Protein AF-A0A7S2GXT0-F1 (afdb_monomer)

Organism: NCBI:txid156173

Structure (mmCIF, N/CA/C/O backbone):
data_AF-A0A7S2GXT0-F1
#
_entry.id   AF-A0A7S2GXT0-F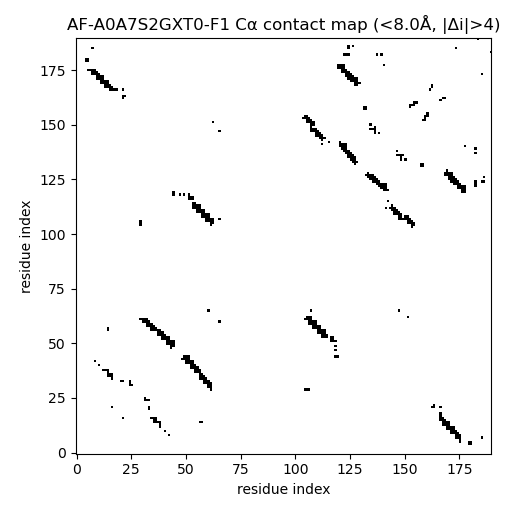1
#
loop_
_atom_site.group_PDB
_atom_site.id
_atom_site.type_symbol
_atom_site.label_atom_id
_atom_site.label_alt_id
_atom_site.label_comp_id
_atom_site.label_asym_id
_atom_site.label_entity_id
_atom_site.label_seq_id
_atom_site.pdbx_PDB_ins_code
_atom_site.Cartn_x
_atom_site.Cartn_y
_atom_site.Cartn_z
_atom_site.occupancy
_atom_site.B_iso_or_equiv
_atom_site.auth_seq_id
_atom_site.auth_comp_id
_atom_site.auth_asym_id
_atom_site.auth_atom_id
_atom_site.pdbx_PDB_model_num
ATOM 1 N N . ALA A 1 1 ? -4.634 -12.883 34.721 1.00 37.66 1 ALA A N 1
ATOM 2 C CA . ALA A 1 1 ? -5.383 -13.345 33.543 1.00 37.66 1 ALA A CA 1
ATOM 3 C C . ALA A 1 1 ? -4.694 -12.741 32.333 1.00 37.66 1 ALA A C 1
ATOM 5 O O . ALA A 1 1 ? -4.737 -11.527 32.186 1.00 37.66 1 ALA A O 1
ATOM 6 N N . GLU A 1 2 ? -3.953 -13.544 31.570 1.00 37.78 2 GLU A N 1
ATOM 7 C CA . GLU A 1 2 ? -3.472 -13.139 30.245 1.00 37.78 2 GLU A CA 1
ATOM 8 C C . GLU A 1 2 ? -4.703 -12.841 29.390 1.00 37.78 2 GLU A C 1
ATOM 10 O O . GLU A 1 2 ? -5.502 -13.737 29.117 1.00 37.78 2 GLU A O 1
ATOM 15 N N . GLY A 1 3 ? -4.913 -11.567 29.063 1.00 47.94 3 GLY A N 1
ATOM 16 C CA . GLY A 1 3 ? -5.963 -11.165 28.139 1.00 47.94 3 GLY A CA 1
ATOM 17 C C . GLY A 1 3 ? -5.638 -11.748 26.772 1.00 47.94 3 GLY A C 1
ATOM 18 O O . GLY A 1 3 ? -4.574 -11.466 26.224 1.00 47.94 3 GLY A O 1
ATOM 19 N N . ALA A 1 4 ? -6.519 -12.595 26.244 1.00 52.50 4 ALA A N 1
ATOM 20 C CA . ALA A 1 4 ? -6.383 -13.108 24.890 1.00 52.50 4 ALA A CA 1
ATOM 21 C C . ALA A 1 4 ? -6.264 -11.921 23.920 1.00 52.50 4 ALA A C 1
ATOM 23 O O . ALA A 1 4 ? -7.114 -11.032 23.922 1.00 52.50 4 ALA A O 1
ATOM 24 N N . ALA A 1 5 ? -5.190 -11.890 23.129 1.00 61.34 5 ALA A N 1
ATOM 25 C CA . ALA A 1 5 ? -4.960 -10.843 22.142 1.00 61.34 5 ALA A CA 1
ATOM 26 C C . ALA A 1 5 ? -6.161 -10.745 21.189 1.00 61.34 5 ALA A C 1
ATOM 28 O O . ALA A 1 5 ? -6.607 -11.763 20.652 1.00 61.34 5 ALA A O 1
ATOM 29 N N . ALA A 1 6 ? -6.668 -9.532 20.957 1.00 67.06 6 ALA A N 1
ATOM 30 C CA . ALA A 1 6 ? -7.778 -9.333 20.034 1.00 67.06 6 ALA A CA 1
ATOM 31 C C . ALA A 1 6 ? -7.396 -9.843 18.623 1.00 67.06 6 ALA A C 1
ATOM 33 O O . ALA A 1 6 ? -6.260 -9.622 18.161 1.00 67.06 6 ALA A O 1
ATOM 34 N N . PRO A 1 7 ? -8.300 -10.566 17.931 1.00 76.44 7 PRO A N 1
ATOM 35 C CA . PRO A 1 7 ? -8.036 -11.059 16.586 1.00 76.44 7 PRO A CA 1
ATOM 36 C C . PRO A 1 7 ? -7.882 -9.889 15.606 1.00 76.44 7 PRO A C 1
ATOM 38 O O . PRO A 1 7 ? -8.495 -8.839 15.762 1.00 76.44 7 PRO A O 1
ATOM 41 N N . ALA A 1 8 ? -7.046 -10.064 14.580 1.00 84.81 8 ALA A N 1
ATOM 42 C CA . ALA A 1 8 ? -6.878 -9.040 13.552 1.00 84.81 8 ALA A CA 1
ATOM 43 C C . ALA A 1 8 ? -8.068 -9.019 12.587 1.00 84.81 8 ALA A C 1
ATOM 45 O O . ALA A 1 8 ? -8.437 -10.056 12.029 1.00 84.81 8 ALA A O 1
ATOM 46 N N . THR A 1 9 ? -8.576 -7.828 12.286 1.00 90.19 9 THR A N 1
ATOM 47 C CA . THR A 1 9 ? -9.524 -7.627 11.187 1.00 90.19 9 THR A CA 1
ATOM 48 C C . THR A 1 9 ? -8.771 -7.711 9.862 1.00 90.19 9 THR A C 1
ATOM 50 O O . THR A 1 9 ? -7.749 -7.048 9.676 1.00 90.19 9 THR A O 1
ATOM 53 N N . CYS A 1 10 ? -9.244 -8.554 8.944 1.00 92.06 10 CYS A N 1
ATOM 54 C CA . CYS A 1 10 ? -8.555 -8.871 7.693 1.00 92.06 10 CYS A CA 1
ATOM 55 C C . CYS A 1 10 ? -9.337 -8.359 6.476 1.00 92.06 10 CYS A C 1
ATOM 57 O O . CYS A 1 10 ? -10.519 -8.658 6.328 1.00 92.06 10 CYS A O 1
ATOM 59 N N . PHE A 1 11 ? -8.655 -7.675 5.560 1.00 94.88 11 PHE A N 1
ATOM 60 C CA . PHE A 1 11 ? -9.212 -7.161 4.310 1.00 94.88 11 PHE A CA 1
ATOM 61 C C . PHE A 1 11 ? -8.358 -7.610 3.129 1.00 94.88 11 PHE A C 1
ATOM 63 O O . PHE A 1 11 ? -7.135 -7.527 3.180 1.00 94.88 11 PHE A O 1
ATOM 70 N N . VAL A 1 12 ? -8.984 -8.032 2.033 1.00 95.69 12 VAL A N 1
ATOM 71 C CA . VAL A 1 12 ? -8.285 -8.224 0.756 1.00 95.69 12 VAL A CA 1
ATOM 72 C C . VAL A 1 12 ? -8.582 -7.018 -0.117 1.00 95.69 12 VAL A C 1
ATOM 74 O O . VAL A 1 12 ? -9.738 -6.764 -0.447 1.00 95.69 12 VAL A O 1
ATOM 77 N N . VAL A 1 13 ? -7.542 -6.272 -0.478 1.00 96.69 13 VAL A N 1
ATOM 78 C CA . VAL A 1 13 ? -7.668 -5.031 -1.244 1.00 96.69 13 VAL A CA 1
ATOM 79 C C . VAL A 1 13 ? -6.860 -5.088 -2.531 1.00 96.69 13 VAL A C 1
ATOM 81 O O . VAL A 1 13 ? -5.768 -5.655 -2.574 1.00 96.69 13 VAL A O 1
ATOM 84 N N . ASP A 1 14 ? -7.394 -4.458 -3.573 1.00 97.12 14 ASP A N 1
ATOM 85 C CA . ASP A 1 14 ? -6.743 -4.324 -4.871 1.00 97.12 14 ASP A CA 1
ATOM 86 C C . ASP A 1 14 ? -6.312 -2.866 -5.078 1.00 97.12 14 ASP A C 1
ATOM 88 O O . ASP A 1 14 ? -7.136 -1.975 -5.285 1.00 97.12 14 ASP A O 1
ATOM 92 N N . PHE A 1 15 ? -5.005 -2.620 -5.055 1.00 97.56 15 PHE A N 1
ATOM 93 C CA . PHE A 1 15 ? -4.423 -1.353 -5.485 1.00 97.56 15 PHE A CA 1
ATOM 94 C C . PHE A 1 15 ? -4.288 -1.371 -7.000 1.00 97.56 15 PHE A C 1
ATOM 96 O O . PHE A 1 15 ? -3.607 -2.234 -7.546 1.00 97.56 15 PHE A O 1
ATOM 103 N N . SER A 1 16 ? -4.938 -0.439 -7.688 1.00 97.38 16 SER A N 1
ATOM 104 C CA . SER A 1 16 ? -4.903 -0.359 -9.149 1.00 97.38 16 SER A CA 1
ATOM 105 C C . SER A 1 16 ? -4.210 0.909 -9.619 1.00 97.38 16 SER A C 1
ATOM 107 O O . SER A 1 16 ? -4.238 1.935 -8.942 1.00 97.38 16 SER A O 1
ATOM 109 N N . TRP A 1 17 ? -3.603 0.844 -10.793 1.00 97.56 17 TRP A N 1
ATOM 110 C CA . TRP A 1 17 ? -3.087 1.993 -11.516 1.00 97.56 17 TRP A CA 1
ATOM 111 C C . TRP A 1 17 ? -3.809 2.092 -12.846 1.00 97.56 17 TRP A C 1
ATOM 113 O O . TRP A 1 17 ? -4.281 1.092 -13.392 1.00 97.56 17 TRP A O 1
ATOM 123 N N . ARG A 1 18 ? -3.859 3.303 -13.398 1.00 95.75 18 ARG A N 1
ATOM 124 C CA . ARG A 1 18 ? -4.239 3.439 -14.797 1.00 95.75 18 ARG A CA 1
ATOM 125 C C . ARG A 1 18 ? -3.128 2.865 -15.671 1.00 95.75 18 ARG A C 1
ATOM 127 O O . ARG A 1 18 ? -1.944 2.971 -15.334 1.00 95.75 18 ARG A O 1
ATOM 134 N N . GLU A 1 19 ? -3.507 2.241 -16.775 1.00 94.50 19 GLU A N 1
ATOM 135 C CA . GLU A 1 19 ? -2.566 1.536 -17.644 1.00 94.50 19 GLU A CA 1
ATOM 136 C C . GLU A 1 19 ? -1.509 2.493 -18.215 1.00 94.50 19 GLU A C 1
ATOM 138 O O . GLU A 1 19 ? -0.317 2.180 -18.225 1.00 94.50 19 GLU A O 1
ATOM 143 N N . GLU A 1 20 ? -1.920 3.699 -18.608 1.00 94.56 20 GLU A N 1
ATOM 144 C CA . GLU A 1 20 ? -1.030 4.752 -19.086 1.00 94.56 20 GLU A CA 1
ATOM 145 C C . GLU A 1 20 ? -0.026 5.197 -18.018 1.00 94.56 20 GLU A C 1
ATOM 147 O O . GLU A 1 20 ? 1.136 5.438 -18.339 1.00 94.56 20 GLU A O 1
ATOM 152 N N . THR A 1 21 ? -0.431 5.229 -16.743 1.00 94.81 21 THR A N 1
ATOM 153 C CA . THR A 1 21 ? 0.452 5.603 -15.633 1.00 94.81 21 THR A CA 1
ATOM 154 C C . THR A 1 21 ? 1.572 4.583 -15.458 1.00 94.81 21 THR A C 1
ATOM 156 O O . THR A 1 21 ? 2.722 4.971 -15.274 1.00 94.81 21 THR A O 1
ATOM 159 N N . ILE A 1 22 ? 1.271 3.282 -15.552 1.00 94.56 22 ILE A N 1
ATOM 160 C CA . ILE A 1 22 ? 2.305 2.241 -15.463 1.00 94.56 22 ILE A CA 1
ATOM 161 C C . ILE A 1 22 ? 3.202 2.242 -16.699 1.00 94.56 22 ILE A C 1
ATOM 163 O O . ILE A 1 22 ? 4.421 2.163 -16.557 1.00 94.56 22 ILE A O 1
ATOM 167 N N . LYS A 1 23 ? 2.637 2.385 -17.904 1.00 92.38 23 LYS A N 1
ATOM 168 C CA . LYS A 1 23 ? 3.435 2.496 -19.136 1.00 92.38 23 LYS A CA 1
ATOM 169 C C . LYS A 1 23 ? 4.414 3.664 -19.056 1.00 92.38 23 LYS A C 1
ATOM 171 O O . LYS A 1 23 ? 5.596 3.484 -19.339 1.00 92.38 23 LYS A O 1
ATOM 176 N N . GLN A 1 24 ? 3.936 4.829 -18.619 1.00 92.44 24 GLN A N 1
ATOM 177 C CA . GLN A 1 24 ? 4.776 6.004 -18.431 1.00 92.44 24 GLN A CA 1
ATOM 178 C C . GLN A 1 24 ? 5.823 5.769 -17.344 1.00 92.44 24 GLN A C 1
ATOM 180 O O . GLN A 1 24 ? 6.994 5.989 -17.606 1.00 92.44 24 GLN A O 1
ATOM 185 N N . PHE A 1 25 ? 5.445 5.258 -16.170 1.00 92.81 25 PHE A N 1
ATOM 186 C CA . PHE A 1 25 ? 6.381 4.955 -15.082 1.00 92.81 25 PHE A CA 1
ATOM 187 C C . PHE A 1 25 ? 7.545 4.066 -15.543 1.00 92.81 25 PHE A C 1
ATOM 189 O O . PHE A 1 25 ? 8.703 4.365 -15.269 1.00 92.81 25 PHE A O 1
ATOM 196 N N . ILE A 1 26 ? 7.250 3.009 -16.302 1.00 89.44 26 ILE A N 1
ATOM 197 C CA . ILE A 1 26 ? 8.264 2.073 -16.799 1.00 89.44 26 ILE A CA 1
ATOM 198 C C . ILE A 1 26 ? 9.141 2.716 -17.881 1.00 89.44 26 ILE A C 1
ATOM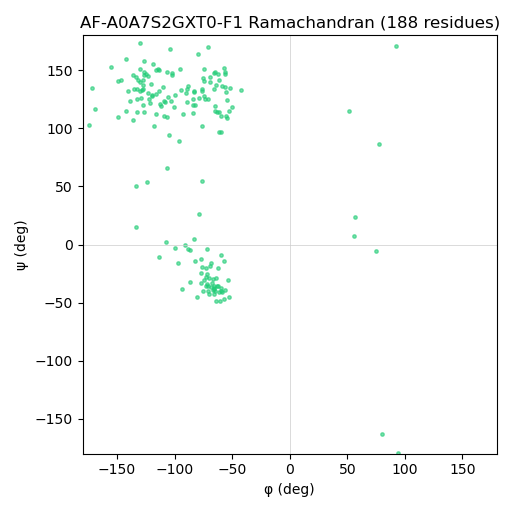 200 O O . ILE A 1 26 ? 10.339 2.445 -17.929 1.00 89.44 26 ILE A O 1
ATOM 204 N N . ALA A 1 27 ? 8.570 3.574 -18.730 1.00 89.38 27 ALA A N 1
ATOM 205 C CA . ALA A 1 27 ? 9.301 4.276 -19.785 1.00 89.38 27 ALA A CA 1
ATOM 206 C C . ALA A 1 27 ? 10.138 5.461 -19.264 1.00 89.38 27 ALA A C 1
ATOM 208 O O . ALA A 1 27 ? 11.210 5.736 -19.795 1.00 89.38 27 ALA A O 1
ATOM 209 N N . SER A 1 28 ? 9.671 6.152 -18.221 1.00 86.69 28 SER A N 1
ATOM 210 C CA . SER A 1 28 ? 10.306 7.337 -17.622 1.00 86.69 28 SER A CA 1
ATOM 211 C C . SER A 1 28 ? 11.583 7.018 -16.841 1.00 86.69 28 SER A C 1
ATOM 213 O O . SER A 1 28 ? 12.283 7.926 -16.393 1.00 86.69 28 SER A O 1
ATOM 215 N N . GLY A 1 29 ? 11.924 5.738 -16.718 1.00 77.25 29 GLY A N 1
ATOM 216 C CA . GLY A 1 29 ? 13.201 5.304 -16.190 1.00 77.25 29 GLY A CA 1
ATOM 217 C C . GLY A 1 29 ? 13.270 5.339 -14.659 1.00 77.25 29 GLY A C 1
ATOM 218 O O . GLY A 1 29 ? 12.261 5.355 -13.960 1.00 77.25 29 GLY A O 1
ATOM 219 N N . PRO A 1 30 ? 14.484 5.293 -14.103 1.00 76.81 30 PRO A N 1
ATOM 220 C CA . PRO A 1 30 ? 14.711 4.840 -12.733 1.00 76.81 30 PRO A CA 1
ATOM 221 C C . PRO A 1 30 ? 14.340 5.847 -11.644 1.00 76.81 30 PRO A C 1
ATOM 223 O O . PRO A 1 30 ? 14.149 5.448 -10.504 1.00 76.81 30 PRO A O 1
ATOM 226 N N . GLN A 1 31 ? 14.235 7.129 -11.992 1.00 85.50 31 GLN A N 1
ATOM 227 C CA . GLN A 1 31 ? 13.821 8.189 -11.068 1.00 85.50 31 GLN A CA 1
ATOM 228 C C . GLN A 1 31 ? 12.302 8.418 -11.096 1.00 85.50 31 GLN A C 1
ATOM 230 O O . GLN A 1 31 ? 11.777 9.274 -10.387 1.00 85.50 31 GLN A O 1
ATOM 235 N N . ALA A 1 32 ? 11.576 7.658 -11.922 1.00 90.44 32 ALA A N 1
ATOM 236 C CA . ALA A 1 32 ? 10.131 7.741 -11.974 1.00 90.44 32 ALA A CA 1
ATOM 237 C C . ALA A 1 32 ? 9.520 7.256 -10.658 1.00 90.44 32 ALA A C 1
ATOM 239 O O . ALA A 1 32 ? 10.021 6.334 -10.009 1.00 90.44 32 ALA A O 1
ATOM 240 N N . SER A 1 33 ? 8.388 7.856 -10.309 1.00 93.62 33 SER A N 1
ATOM 241 C CA . SER A 1 33 ? 7.514 7.376 -9.251 1.00 93.62 33 SER A CA 1
ATOM 242 C C . SER A 1 33 ? 6.096 7.217 -9.779 1.00 93.62 33 SER A C 1
ATOM 244 O O . SER A 1 33 ? 5.721 7.795 -10.799 1.00 93.62 33 SER A O 1
ATOM 246 N N . THR A 1 34 ? 5.304 6.395 -9.105 1.00 95.31 34 THR A N 1
ATOM 247 C CA . THR A 1 34 ? 3.890 6.212 -9.435 1.00 95.31 34 THR A CA 1
ATOM 248 C C . THR A 1 34 ? 3.064 6.051 -8.172 1.00 95.31 34 THR A C 1
ATOM 250 O O . THR A 1 34 ? 3.597 5.703 -7.121 1.00 95.31 34 THR A O 1
ATOM 253 N N . SER A 1 35 ? 1.761 6.298 -8.273 1.00 96.50 35 SER A N 1
ATOM 254 C CA . SER A 1 35 ? 0.804 6.206 -7.174 1.00 96.50 35 SER A CA 1
ATOM 255 C C . SER A 1 35 ? -0.455 5.486 -7.636 1.00 96.50 35 SER A C 1
ATOM 257 O O . SER A 1 35 ? -0.991 5.778 -8.707 1.00 96.50 35 SER A O 1
ATOM 259 N N . SER A 1 36 ? -0.919 4.538 -6.828 1.00 97.69 36 SER A N 1
ATOM 260 C CA . SER A 1 36 ? -2.150 3.803 -7.076 1.00 97.69 36 SER A CA 1
ATOM 261 C C . SER A 1 36 ? -3.376 4.693 -6.878 1.00 97.69 36 SER A C 1
ATOM 263 O O . SER A 1 36 ? -3.326 5.778 -6.286 1.00 97.69 36 SER A O 1
ATOM 265 N N . THR A 1 37 ? -4.530 4.179 -7.288 1.00 96.44 37 THR A N 1
ATOM 266 C CA . THR A 1 37 ? -5.827 4.654 -6.810 1.00 96.44 37 THR A CA 1
ATOM 267 C C . THR A 1 37 ? -5.912 4.555 -5.287 1.00 96.44 37 THR A C 1
ATOM 269 O O . THR A 1 37 ? -5.279 3.696 -4.667 1.00 96.44 37 THR A O 1
ATOM 272 N N . LEU A 1 38 ? -6.713 5.438 -4.689 1.00 96.50 38 LEU A N 1
ATOM 273 C CA . LEU A 1 38 ? -6.994 5.418 -3.258 1.00 96.50 38 LEU A CA 1
ATOM 274 C C . LEU A 1 38 ? -7.880 4.213 -2.921 1.00 96.50 38 LEU A C 1
ATOM 276 O O . LEU A 1 38 ? -8.966 4.076 -3.482 1.00 96.50 38 LEU A O 1
ATOM 280 N N . VAL A 1 39 ? -7.438 3.392 -1.979 1.00 96.44 39 VAL A N 1
ATOM 281 C CA . VAL A 1 39 ? -8.219 2.302 -1.384 1.00 96.44 39 VAL A CA 1
ATOM 282 C C . VAL A 1 39 ? -8.710 2.749 -0.014 1.00 96.44 39 VAL A C 1
ATOM 284 O O . VAL A 1 39 ? -8.013 3.494 0.673 1.00 96.44 39 VAL A O 1
ATOM 287 N N . LYS A 1 40 ? -9.904 2.314 0.387 1.00 95.62 40 LYS A N 1
ATOM 288 C CA . LYS A 1 40 ? -10.473 2.589 1.709 1.00 95.62 40 LYS A CA 1
ATOM 289 C C . LYS A 1 40 ? -10.898 1.281 2.362 1.00 95.62 40 LYS A C 1
ATOM 291 O O . LYS A 1 40 ? -11.411 0.408 1.665 1.00 95.62 40 LYS A O 1
ATOM 296 N N . VAL A 1 41 ? -10.694 1.172 3.666 1.00 94.81 41 VAL A N 1
ATOM 297 C CA . VAL A 1 41 ? -11.266 0.112 4.500 1.00 94.81 41 VAL A CA 1
ATOM 298 C C . VAL A 1 41 ? -11.884 0.759 5.729 1.00 94.81 41 VAL A C 1
ATOM 300 O O . VAL A 1 41 ? -11.322 1.715 6.269 1.00 94.81 41 VAL A O 1
ATOM 303 N N . ASP A 1 42 ? -13.023 0.230 6.151 1.00 94.44 42 ASP A N 1
ATOM 304 C CA . ASP A 1 42 ? -13.722 0.689 7.343 1.00 94.44 42 ASP A CA 1
ATOM 305 C C . ASP A 1 42 ? -13.520 -0.341 8.456 1.00 94.44 42 ASP A C 1
ATOM 307 O O . ASP A 1 42 ? -13.722 -1.544 8.261 1.00 94.44 42 ASP A O 1
ATOM 311 N N . VAL A 1 43 ? -13.059 0.135 9.606 1.00 92.56 43 VAL A N 1
ATOM 312 C CA . VAL A 1 43 ? -12.711 -0.667 10.776 1.00 92.56 43 VAL A CA 1
ATOM 313 C C . VAL A 1 43 ? -13.596 -0.214 11.919 1.00 92.56 43 VAL A C 1
ATOM 315 O O . VAL A 1 43 ? -13.696 0.976 12.202 1.00 92.56 43 VAL A O 1
ATOM 318 N N . ARG A 1 44 ? -14.261 -1.163 12.573 1.00 90.44 44 ARG A N 1
ATOM 319 C CA . ARG A 1 44 ? -15.081 -0.854 13.738 1.00 90.44 44 ARG A CA 1
ATOM 320 C C . ARG A 1 44 ? -14.184 -0.672 14.960 1.00 90.44 44 ARG A C 1
ATOM 322 O O . ARG A 1 44 ? -13.390 -1.562 15.265 1.00 90.44 44 ARG A O 1
ATOM 329 N N . ASN A 1 45 ? -14.325 0.459 15.639 1.00 88.75 45 ASN A N 1
ATOM 330 C CA . ASN A 1 45 ? -13.827 0.659 16.990 1.00 88.75 45 ASN A CA 1
ATOM 331 C C . ASN A 1 45 ? -14.887 0.100 17.955 1.00 88.75 45 ASN A C 1
ATOM 333 O O . ASN A 1 45 ? -16.014 0.588 18.005 1.00 88.75 45 ASN A O 1
ATOM 337 N N . GLU A 1 46 ? -14.558 -0.983 18.660 1.00 85.19 46 GLU A N 1
ATOM 338 C CA . GLU A 1 46 ? -15.484 -1.610 19.611 1.00 85.19 46 GLU A CA 1
ATOM 339 C C . GLU A 1 46 ? -15.579 -0.844 20.937 1.00 85.19 46 GLU A C 1
ATOM 341 O O . GLU A 1 46 ? -16.609 -0.936 21.596 1.00 85.19 46 GLU A O 1
ATOM 346 N N . GLU A 1 47 ? -14.549 -0.078 21.312 1.00 84.12 47 GLU A N 1
ATOM 347 C CA . GLU A 1 47 ? -14.517 0.686 22.566 1.00 84.12 47 GLU A CA 1
ATOM 348 C C . GLU A 1 47 ? -15.395 1.938 22.490 1.00 84.12 47 GLU A C 1
ATOM 350 O O . GLU A 1 47 ? -16.105 2.255 23.443 1.00 84.12 47 GLU A O 1
ATOM 355 N N . GLU A 1 48 ? -15.376 2.626 21.347 1.00 85.62 48 GLU A N 1
ATOM 356 C CA . GLU A 1 48 ? -16.153 3.855 21.129 1.00 85.62 48 GLU A CA 1
ATOM 357 C C . GLU A 1 48 ? -17.460 3.618 20.352 1.00 85.62 48 GLU A C 1
ATOM 359 O O . GLU A 1 48 ? -18.248 4.538 20.164 1.00 85.62 48 GLU A O 1
ATOM 364 N N . GLU A 1 49 ? -17.718 2.385 19.907 1.00 87.25 49 GLU A N 1
ATOM 365 C CA . GLU A 1 49 ? -18.841 2.023 19.024 1.00 87.25 49 GLU A CA 1
ATOM 366 C C . GLU A 1 49 ? -18.886 2.808 17.690 1.00 87.25 49 GLU A C 1
ATOM 368 O O . GLU A 1 49 ? -19.926 2.880 17.028 1.00 87.25 49 GLU A O 1
ATOM 373 N N . GLU A 1 50 ? -17.744 3.337 17.241 1.00 90.12 50 GLU A N 1
ATOM 374 C CA . GLU A 1 50 ? -17.607 4.137 16.019 1.00 90.12 50 GLU A CA 1
ATOM 375 C C . GLU A 1 50 ? -16.971 3.361 14.848 1.00 90.12 50 GLU A C 1
ATOM 377 O O . GLU A 1 50 ? -16.435 2.257 14.991 1.00 90.12 50 GLU A O 1
ATOM 382 N N . TRP A 1 51 ? -17.047 3.943 13.646 1.00 91.56 51 TRP A N 1
ATOM 383 C CA . TRP A 1 51 ? -16.403 3.418 12.440 1.00 91.56 51 TRP A CA 1
ATOM 384 C C . TRP A 1 51 ? -15.269 4.331 11.989 1.00 91.56 51 TRP A C 1
ATOM 386 O O . TRP A 1 51 ? -15.493 5.471 11.582 1.00 91.56 51 TRP A O 1
ATOM 396 N N . ASP A 1 52 ? -14.066 3.773 11.971 1.00 93.44 52 ASP A N 1
ATOM 397 C CA . ASP A 1 52 ? -12.858 4.424 11.497 1.00 93.44 52 ASP A CA 1
ATOM 398 C C . ASP A 1 52 ? -12.602 4.078 10.029 1.00 93.44 52 ASP A C 1
ATOM 400 O O . ASP A 1 52 ? -12.620 2.911 9.635 1.00 93.44 52 ASP A O 1
ATOM 404 N N . THR A 1 53 ? -12.298 5.082 9.203 1.00 94.31 53 THR A N 1
ATOM 405 C CA . THR A 1 53 ? -11.973 4.868 7.783 1.00 94.31 53 THR A CA 1
ATOM 406 C C . THR A 1 53 ? -10.483 5.065 7.544 1.00 94.31 53 THR A C 1
ATOM 408 O O . THR A 1 53 ? -9.981 6.193 7.486 1.00 94.31 53 THR A O 1
ATOM 411 N N . LEU A 1 54 ? -9.783 3.970 7.263 1.00 94.00 54 LEU A N 1
ATOM 412 C CA . LEU A 1 54 ? -8.387 3.995 6.839 1.00 94.00 54 LEU A CA 1
ATOM 413 C C . LEU A 1 54 ? -8.309 4.084 5.312 1.00 94.00 54 LEU A C 1
ATOM 415 O O . LEU A 1 54 ? -8.954 3.316 4.593 1.00 94.00 54 LEU A O 1
ATOM 419 N N . LYS A 1 55 ? -7.512 5.023 4.792 1.00 95.50 55 LYS A N 1
ATOM 420 C CA . LYS A 1 55 ? -7.360 5.239 3.346 1.00 95.50 55 LYS A CA 1
ATOM 421 C C . LYS A 1 55 ? -5.901 5.110 2.941 1.00 95.50 55 LYS A C 1
ATOM 423 O O . LYS A 1 55 ? -5.044 5.770 3.519 1.00 95.50 55 LYS A O 1
ATOM 428 N N . PHE A 1 56 ? -5.633 4.317 1.914 1.00 95.00 56 PHE A N 1
ATOM 429 C CA . PHE A 1 56 ? -4.283 3.932 1.519 1.00 95.00 56 PHE A CA 1
ATOM 430 C C . PHE A 1 56 ? -4.014 4.220 0.049 1.00 95.00 56 PHE A C 1
ATOM 432 O O . PHE A 1 56 ? -4.893 4.077 -0.807 1.00 95.00 56 PHE A O 1
ATOM 439 N N . ARG A 1 57 ? -2.758 4.531 -0.253 1.00 96.44 57 ARG A N 1
ATOM 440 C CA . ARG A 1 57 ? -2.181 4.446 -1.594 1.00 96.44 57 ARG A CA 1
ATOM 441 C C . ARG A 1 57 ? -0.914 3.612 -1.539 1.00 96.44 57 ARG A C 1
ATOM 443 O O . ARG A 1 57 ? -0.169 3.687 -0.568 1.00 96.44 57 ARG A O 1
ATOM 450 N N . VAL A 1 58 ? -0.660 2.869 -2.606 1.00 96.62 58 VAL A N 1
ATOM 451 C CA . VAL A 1 58 ? 0.647 2.268 -2.862 1.00 96.62 58 VAL A CA 1
ATOM 452 C C . VAL A 1 58 ? 1.375 3.146 -3.863 1.00 96.62 58 VAL A C 1
ATOM 454 O O . VAL A 1 58 ? 0.841 3.485 -4.919 1.00 96.62 58 VAL A O 1
ATOM 457 N N . LEU A 1 59 ? 2.602 3.508 -3.530 1.00 96.00 59 LEU A N 1
ATOM 458 C CA . LEU A 1 59 ? 3.527 4.191 -4.403 1.00 96.00 59 LEU A CA 1
ATOM 459 C C . LEU A 1 59 ? 4.703 3.272 -4.715 1.00 96.00 59 LEU A C 1
ATOM 461 O O . LEU A 1 59 ? 5.092 2.429 -3.908 1.00 96.00 59 LEU A O 1
ATOM 465 N N . LEU A 1 60 ? 5.277 3.455 -5.896 1.00 94.94 60 LEU A N 1
ATOM 466 C CA . LEU A 1 60 ? 6.610 2.953 -6.208 1.00 94.94 60 LEU A CA 1
ATOM 467 C C . LEU A 1 60 ? 7.497 4.174 -6.370 1.00 94.94 60 LEU A C 1
ATOM 469 O O . LEU A 1 60 ? 7.194 5.039 -7.192 1.00 94.94 60 LEU A O 1
ATOM 473 N N . GLN A 1 61 ? 8.545 4.263 -5.560 1.00 94.38 61 GLN A N 1
ATOM 474 C CA . GLN A 1 61 ? 9.453 5.410 -5.528 1.00 94.38 61 GLN A CA 1
ATOM 475 C C . GLN A 1 61 ? 10.903 4.928 -5.608 1.00 94.38 61 GLN A C 1
ATOM 477 O O . GLN A 1 61 ? 11.176 3.806 -5.177 1.00 94.38 61 GLN A O 1
ATOM 482 N N . PRO A 1 62 ? 11.829 5.725 -6.166 1.00 92.62 62 PRO A N 1
ATOM 483 C CA . PRO A 1 62 ? 13.248 5.377 -6.177 1.00 92.62 62 PRO A CA 1
ATOM 484 C C . PRO A 1 62 ? 13.753 5.128 -4.751 1.00 92.62 62 PRO A C 1
ATOM 486 O O . PRO A 1 62 ? 13.426 5.896 -3.848 1.00 92.62 62 PRO A O 1
ATOM 489 N N . ALA A 1 63 ? 14.529 4.063 -4.534 1.00 89.50 63 ALA A N 1
ATOM 490 C CA . ALA A 1 63 ? 15.016 3.694 -3.201 1.00 89.50 63 ALA A CA 1
ATOM 491 C C . ALA A 1 63 ? 15.845 4.822 -2.563 1.00 89.50 63 ALA A C 1
ATOM 493 O O . ALA A 1 63 ? 15.616 5.168 -1.409 1.00 89.50 63 ALA A O 1
ATOM 494 N N . GLU A 1 64 ? 16.695 5.473 -3.361 1.00 86.69 64 GLU A N 1
ATOM 495 C CA . GLU A 1 64 ? 17.511 6.631 -2.970 1.00 86.69 64 GLU A CA 1
ATOM 496 C C . GLU A 1 64 ? 16.666 7.789 -2.414 1.00 86.69 64 GLU A C 1
ATOM 498 O O . GLU A 1 64 ? 17.049 8.428 -1.438 1.00 86.69 64 GLU A O 1
ATOM 503 N N . ALA A 1 65 ? 15.489 8.040 -3.000 1.00 84.25 65 ALA A N 1
ATOM 504 C CA . ALA A 1 65 ? 14.603 9.116 -2.562 1.00 84.25 65 ALA A CA 1
ATOM 505 C C . ALA A 1 65 ? 13.960 8.824 -1.198 1.00 84.25 65 ALA A C 1
ATOM 507 O O . ALA A 1 65 ? 13.643 9.750 -0.461 1.00 84.25 65 ALA A O 1
ATOM 508 N N . ILE A 1 66 ? 13.760 7.549 -0.860 1.00 82.12 66 ILE A N 1
ATOM 509 C CA . ILE A 1 66 ? 13.211 7.140 0.437 1.00 82.12 66 ILE A CA 1
ATOM 510 C C . ILE A 1 66 ? 14.295 7.141 1.504 1.00 82.12 66 ILE A C 1
ATOM 512 O O . ILE A 1 66 ? 14.083 7.668 2.595 1.00 82.12 66 ILE A O 1
ATOM 516 N N . ASP A 1 67 ? 15.457 6.587 1.178 1.00 77.06 67 ASP A N 1
ATOM 517 C CA . ASP A 1 67 ? 16.553 6.447 2.130 1.00 77.06 67 ASP A CA 1
ATOM 518 C C . ASP A 1 67 ? 17.084 7.840 2.542 1.00 77.06 67 ASP A C 1
ATOM 520 O O . ASP A 1 67 ? 17.278 8.089 3.730 1.00 77.06 67 ASP A O 1
ATOM 524 N N . ALA A 1 68 ? 17.135 8.811 1.617 1.00 67.75 68 ALA A N 1
ATOM 525 C CA . ALA A 1 68 ? 17.450 10.209 1.939 1.00 67.75 68 ALA A CA 1
ATOM 526 C C . ALA A 1 68 ? 16.458 10.849 2.935 1.00 67.75 68 ALA A C 1
ATOM 528 O O . ALA A 1 68 ? 16.862 11.558 3.855 1.00 67.75 68 ALA A O 1
ATOM 529 N N . THR A 1 69 ? 15.155 10.571 2.803 1.00 62.00 69 THR A N 1
ATOM 530 C CA . THR A 1 69 ? 14.143 11.108 3.737 1.00 62.00 69 THR A CA 1
ATOM 531 C C . THR A 1 69 ? 14.195 10.458 5.124 1.00 62.00 69 THR A C 1
ATOM 533 O O . THR A 1 69 ? 13.803 11.076 6.120 1.00 62.00 69 THR A O 1
ATOM 536 N N . ALA A 1 70 ? 14.692 9.220 5.215 1.00 58.16 70 ALA A N 1
ATOM 537 C CA . ALA A 1 70 ? 14.912 8.544 6.489 1.00 58.16 70 ALA A CA 1
ATOM 538 C C . ALA A 1 70 ? 16.087 9.174 7.258 1.00 58.16 70 ALA A C 1
ATOM 540 O O . ALA A 1 70 ? 15.968 9.404 8.465 1.00 58.16 70 ALA A O 1
ATOM 541 N N . ASP A 1 71 ? 17.166 9.536 6.557 1.00 46.38 71 ASP A N 1
ATOM 542 C CA . ASP A 1 71 ? 18.329 10.204 7.152 1.00 46.38 71 ASP A CA 1
ATOM 543 C C . ASP A 1 71 ? 18.003 11.621 7.652 1.00 46.38 71 ASP A C 1
ATOM 545 O O . ASP A 1 71 ? 18.413 11.993 8.753 1.00 46.38 71 ASP A O 1
ATOM 549 N N . GLU A 1 72 ? 17.181 12.392 6.932 1.00 47.22 72 GLU A N 1
ATOM 550 C CA . GLU A 1 72 ? 16.734 13.718 7.396 1.00 47.22 72 GLU A CA 1
ATOM 551 C C . GLU A 1 72 ? 15.837 13.641 8.647 1.00 47.22 72 GLU A C 1
ATOM 553 O O . GLU A 1 72 ? 15.946 14.468 9.557 1.00 47.22 72 GLU A O 1
ATOM 558 N N . THR A 1 73 ? 14.990 12.609 8.748 1.00 43.78 73 THR A N 1
ATOM 559 C CA . THR A 1 73 ? 14.130 12.385 9.927 1.00 43.78 73 THR A CA 1
ATOM 560 C C . THR A 1 73 ? 14.949 11.922 11.144 1.00 43.78 73 THR A C 1
ATOM 562 O O . THR A 1 73 ? 14.663 12.304 12.283 1.00 43.78 73 THR A O 1
ATOM 565 N N . SER A 1 74 ? 16.016 11.151 10.915 1.00 37.16 74 SER A N 1
ATOM 566 C CA . SER A 1 74 ? 16.959 10.738 11.962 1.00 37.16 74 SER A CA 1
ATOM 567 C C . SER A 1 74 ? 17.859 11.898 12.425 1.00 37.16 74 SER A C 1
ATOM 569 O O . SER A 1 74 ? 18.125 12.037 13.621 1.00 37.16 74 SER A O 1
ATOM 571 N N . ALA A 1 75 ? 18.261 12.798 11.521 1.00 34.91 75 ALA A N 1
ATOM 572 C CA . ALA A 1 75 ? 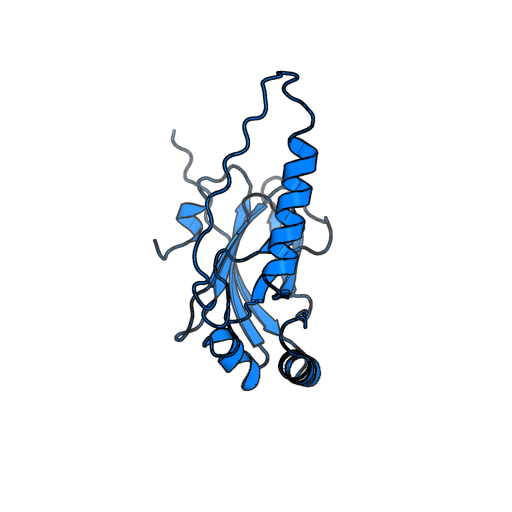19.069 13.977 11.846 1.00 34.91 75 ALA A CA 1
ATOM 573 C C . ALA A 1 75 ? 18.318 15.017 12.702 1.00 34.91 75 ALA A C 1
ATOM 575 O O . ALA A 1 75 ? 18.919 15.642 13.581 1.00 34.91 75 ALA A O 1
ATOM 576 N N . ALA A 1 76 ? 16.999 15.159 12.521 1.00 36.06 76 ALA A N 1
ATOM 577 C CA . ALA A 1 76 ? 16.162 16.043 13.341 1.00 36.06 76 ALA A CA 1
ATOM 578 C C . ALA A 1 76 ? 15.982 15.556 14.796 1.00 36.06 76 ALA A C 1
ATOM 580 O O . ALA A 1 76 ? 15.642 16.346 15.674 1.00 36.06 76 ALA A O 1
ATOM 581 N N . THR A 1 77 ? 16.240 14.272 15.069 1.00 35.31 77 THR A N 1
ATOM 582 C CA . THR A 1 77 ? 16.153 13.687 16.422 1.00 35.31 77 THR A CA 1
ATOM 583 C C . TH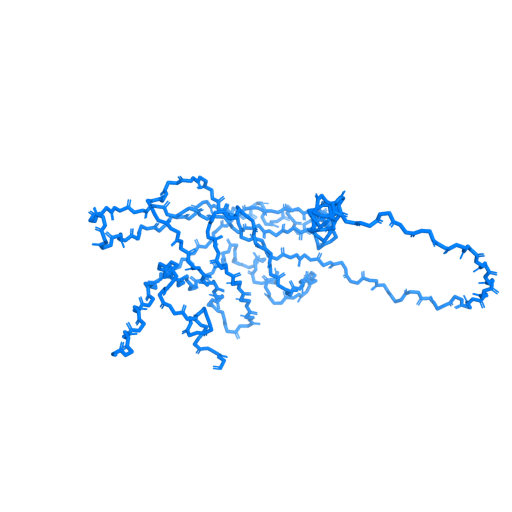R A 1 77 ? 17.524 13.628 17.115 1.00 35.31 77 THR A C 1
ATOM 585 O O . THR A 1 77 ? 17.607 13.502 18.335 1.00 35.31 77 THR A O 1
ATOM 588 N N . ALA A 1 78 ? 18.617 13.780 16.360 1.00 35.97 78 ALA A N 1
ATOM 589 C CA . ALA A 1 78 ? 19.987 13.709 16.869 1.00 35.97 78 ALA A CA 1
ATOM 590 C C . ALA A 1 78 ? 20.554 15.054 17.369 1.00 35.97 78 ALA A C 1
ATOM 592 O O . ALA A 1 78 ? 21.657 15.090 17.907 1.00 35.97 78 ALA A O 1
ATOM 593 N N . THR A 1 79 ? 19.827 16.171 17.242 1.00 33.31 79 THR A N 1
ATOM 594 C CA . THR A 1 79 ? 20.328 17.501 17.653 1.00 33.31 79 THR A CA 1
ATOM 595 C C . THR A 1 79 ? 20.163 17.811 19.147 1.00 33.31 79 THR A C 1
ATOM 597 O O . THR A 1 79 ? 20.497 18.907 19.591 1.00 33.31 79 THR A O 1
ATOM 600 N N . ALA A 1 80 ? 19.690 16.852 19.948 1.00 41.03 80 ALA A N 1
ATOM 601 C CA . ALA A 1 80 ? 19.539 16.995 21.394 1.00 41.03 80 ALA A CA 1
ATOM 602 C C . ALA A 1 80 ? 20.288 15.901 22.165 1.00 41.03 80 ALA A C 1
ATOM 604 O O . ALA A 1 80 ? 19.686 15.216 22.982 1.00 41.03 80 ALA A O 1
ATOM 605 N N . SER A 1 81 ? 21.589 15.716 21.915 1.00 36.34 81 SER A N 1
ATOM 606 C CA . SER A 1 81 ? 22.539 15.178 22.905 1.00 36.34 81 SER A CA 1
ATOM 607 C C . SER A 1 81 ? 23.986 15.263 22.414 1.00 36.34 81 SER A C 1
ATOM 609 O O . SER A 1 81 ? 24.306 14.842 21.310 1.00 36.34 81 SER A O 1
ATOM 611 N N . ASN A 1 82 ? 24.850 15.725 23.319 1.00 33.53 82 ASN A N 1
ATOM 612 C CA . ASN A 1 82 ? 26.314 15.690 23.302 1.00 33.53 82 ASN A CA 1
ATOM 613 C C . ASN A 1 82 ? 27.088 16.697 22.437 1.00 33.53 82 ASN A C 1
ATOM 615 O O . ASN A 1 82 ? 27.650 16.404 21.388 1.00 33.53 82 ASN A O 1
ATOM 619 N N . SER A 1 83 ? 27.313 17.851 23.066 1.00 41.53 83 SER A N 1
ATOM 620 C CA . SER A 1 83 ? 28.642 18.451 23.177 1.00 41.53 83 SER A CA 1
ATOM 621 C C . SER A 1 83 ? 29.678 17.434 23.689 1.00 41.53 83 SER A C 1
ATOM 623 O O . SER A 1 83 ? 29.573 16.957 24.819 1.00 41.53 83 SER A O 1
ATOM 625 N N . GLY A 1 84 ? 30.699 17.146 22.884 1.00 29.31 84 GLY A N 1
ATOM 626 C CA . GLY A 1 84 ? 31.865 16.361 23.290 1.00 29.31 84 GLY A CA 1
ATOM 627 C C . GLY A 1 84 ? 32.913 16.318 22.181 1.00 29.31 84 GLY A C 1
ATOM 628 O O . GLY A 1 84 ? 32.746 15.619 21.190 1.00 29.31 84 GLY A O 1
ATOM 629 N N . ALA A 1 85 ? 33.969 17.111 22.331 1.00 35.72 85 ALA A N 1
ATOM 630 C CA . ALA A 1 85 ? 35.085 17.218 21.401 1.00 35.72 85 ALA A CA 1
ATOM 631 C C . ALA A 1 85 ? 36.029 16.002 21.457 1.00 35.72 85 ALA A C 1
ATOM 633 O O . ALA A 1 85 ? 36.402 15.598 22.554 1.00 35.72 85 ALA A O 1
ATOM 634 N N . SER A 1 86 ? 36.535 15.539 20.304 1.00 33.84 86 SER A N 1
ATOM 635 C CA . SER A 1 86 ? 37.959 15.180 20.148 1.00 33.84 86 SER A CA 1
ATOM 636 C C . SER A 1 86 ? 38.373 14.916 18.690 1.00 33.84 86 SER A C 1
ATOM 638 O O . SER A 1 86 ? 37.921 13.963 18.071 1.00 33.84 86 SER A O 1
ATOM 640 N N . VAL A 1 87 ? 39.285 15.780 18.230 1.00 33.47 87 VAL A N 1
ATOM 641 C CA . VAL A 1 87 ? 40.521 15.550 17.450 1.00 33.47 87 VAL A CA 1
ATOM 642 C C . VAL A 1 87 ? 40.465 14.718 16.158 1.00 33.47 87 VAL A C 1
ATOM 644 O O . VAL A 1 87 ? 40.300 13.504 16.160 1.00 33.47 87 VAL A O 1
ATOM 647 N N . ALA A 1 88 ? 40.761 15.418 15.060 1.00 38.47 88 ALA A N 1
ATOM 648 C CA . ALA A 1 88 ? 41.089 14.894 13.743 1.00 38.47 88 ALA A CA 1
ATOM 649 C C . ALA A 1 88 ? 42.453 14.181 13.708 1.00 38.47 88 ALA A C 1
ATOM 651 O O . ALA A 1 88 ? 43.434 14.703 14.234 1.00 38.47 88 ALA A O 1
ATOM 652 N N . MET A 1 89 ? 42.518 13.058 12.993 1.00 34.97 89 MET A N 1
ATOM 653 C CA . MET A 1 89 ? 43.727 12.552 12.339 1.00 34.97 89 MET A CA 1
ATOM 654 C C . MET A 1 89 ? 43.308 11.951 10.995 1.00 34.97 89 MET A C 1
ATOM 656 O O . MET A 1 89 ? 42.529 11.004 10.935 1.00 34.97 89 MET A O 1
ATOM 660 N N . SER A 1 90 ? 43.780 12.584 9.929 1.00 37.97 90 SER A N 1
ATOM 661 C CA . SER A 1 90 ? 43.698 12.161 8.536 1.00 37.97 90 SER A CA 1
ATOM 662 C C . SER A 1 90 ? 44.711 11.050 8.264 1.00 37.97 90 SER A C 1
ATOM 664 O O . SER A 1 90 ? 45.881 11.218 8.602 1.00 37.97 90 SER A O 1
ATOM 666 N N . ASP A 1 91 ? 44.277 9.969 7.620 1.00 32.06 91 ASP A N 1
ATOM 667 C CA . ASP A 1 91 ? 45.165 8.980 7.007 1.00 32.06 91 ASP A CA 1
ATOM 668 C C . ASP A 1 91 ? 44.655 8.676 5.593 1.00 32.06 91 ASP A C 1
ATOM 670 O O . ASP A 1 91 ? 43.526 8.219 5.391 1.00 32.06 91 ASP A O 1
ATOM 674 N N . GLU A 1 92 ? 45.473 9.054 4.613 1.00 40.09 92 GLU A N 1
ATOM 675 C CA . GLU A 1 92 ? 45.259 8.849 3.187 1.00 40.09 92 GLU A CA 1
ATOM 676 C C . GLU A 1 92 ? 45.551 7.383 2.846 1.00 40.09 92 GLU A C 1
ATOM 678 O O . GLU A 1 92 ? 46.701 6.966 2.729 1.00 40.09 92 GLU A O 1
ATOM 683 N N . GLY A 1 93 ? 44.491 6.592 2.684 1.00 34.09 93 GLY A N 1
ATOM 684 C CA . GLY A 1 93 ? 44.556 5.232 2.158 1.00 34.09 93 GLY A CA 1
ATOM 685 C C . GLY A 1 93 ? 44.041 5.187 0.725 1.00 34.09 93 GLY A C 1
ATOM 686 O O . GLY A 1 93 ? 42.839 5.066 0.494 1.00 34.09 93 GLY A O 1
ATOM 687 N N . GLU A 1 94 ? 44.955 5.286 -0.236 1.00 40.25 94 GLU A N 1
ATOM 688 C CA . GLU A 1 94 ? 44.712 5.134 -1.670 1.00 40.25 94 GLU A CA 1
ATOM 689 C C . GLU A 1 94 ? 44.187 3.715 -1.974 1.00 40.25 94 GLU A C 1
ATOM 691 O O . GLU A 1 94 ? 44.939 2.745 -2.064 1.00 40.25 94 GLU A O 1
ATOM 696 N N . SER A 1 95 ? 42.862 3.576 -2.081 1.00 36.00 95 SER A N 1
ATOM 697 C CA . SER A 1 95 ? 42.196 2.330 -2.468 1.00 36.00 95 SER A CA 1
ATOM 698 C C . SER A 1 95 ? 41.976 2.310 -3.975 1.00 36.00 95 SER A C 1
ATOM 700 O O . SER A 1 95 ? 41.162 3.059 -4.514 1.00 36.00 95 SER A O 1
ATOM 702 N N . ALA A 1 96 ? 42.692 1.403 -4.637 1.00 37.34 96 ALA A N 1
ATOM 703 C CA . ALA A 1 96 ? 42.554 1.050 -6.042 1.00 37.34 96 ALA A CA 1
ATOM 704 C C . ALA A 1 96 ? 41.082 0.944 -6.483 1.00 37.34 96 ALA A C 1
ATOM 706 O O . ALA A 1 96 ? 40.262 0.299 -5.825 1.00 37.34 96 ALA A O 1
ATOM 707 N N . GLY A 1 97 ? 40.768 1.569 -7.621 1.00 39.78 97 GLY A N 1
ATOM 708 C CA . GLY A 1 97 ? 39.441 1.583 -8.224 1.00 39.78 97 GLY A CA 1
ATOM 709 C C . GLY A 1 97 ? 38.945 0.179 -8.554 1.00 39.78 97 GLY A C 1
ATOM 710 O O . GLY A 1 97 ? 39.243 -0.370 -9.615 1.00 39.78 97 GLY A O 1
ATOM 711 N N . ALA A 1 98 ? 38.139 -0.385 -7.657 1.00 42.69 98 ALA A N 1
ATOM 712 C CA . ALA A 1 98 ? 37.175 -1.401 -8.022 1.00 42.69 98 ALA A CA 1
ATOM 713 C C . ALA A 1 98 ? 36.188 -0.731 -8.983 1.00 42.69 98 ALA A C 1
ATOM 715 O O . ALA A 1 98 ? 35.490 0.204 -8.599 1.00 42.69 98 ALA A O 1
ATOM 716 N N . ALA A 1 99 ? 36.168 -1.162 -10.245 1.00 46.56 99 ALA A N 1
ATOM 717 C CA . ALA A 1 99 ? 35.117 -0.763 -11.167 1.00 46.56 99 ALA A CA 1
ATOM 718 C C . ALA A 1 99 ? 33.774 -1.120 -10.514 1.00 46.56 99 ALA A C 1
ATOM 720 O O . ALA A 1 99 ? 33.474 -2.304 -10.343 1.00 46.56 99 ALA A O 1
ATOM 721 N N . GLU A 1 100 ? 33.021 -0.103 -10.084 1.00 48.91 100 GLU A N 1
ATOM 722 C CA . GLU A 1 100 ? 31.704 -0.282 -9.482 1.00 48.91 100 GLU A CA 1
ATOM 723 C C . GLU A 1 100 ? 30.864 -1.123 -10.440 1.00 48.91 100 GLU A C 1
ATOM 725 O O . GLU A 1 100 ? 30.586 -0.722 -11.576 1.00 48.91 100 GLU A O 1
ATOM 730 N N . ALA A 1 101 ? 30.490 -2.326 -9.999 1.00 54.00 101 ALA A N 1
ATOM 731 C CA . ALA A 1 101 ? 29.497 -3.112 -10.707 1.00 54.00 101 ALA A CA 1
ATOM 732 C C . ALA A 1 101 ? 28.269 -2.212 -10.915 1.00 54.00 101 ALA A C 1
ATOM 734 O O . ALA A 1 101 ? 27.884 -1.514 -9.974 1.00 54.00 101 ALA A O 1
ATOM 735 N N . PRO A 1 102 ? 27.663 -2.184 -12.115 1.00 55.81 102 PRO A N 1
ATOM 736 C CA . PRO A 1 102 ? 26.569 -1.268 -12.397 1.00 55.81 102 PRO A CA 1
ATOM 737 C C . PRO A 1 102 ? 25.465 -1.470 -11.361 1.00 55.81 102 PRO A C 1
ATOM 739 O O . PRO A 1 102 ? 24.810 -2.516 -11.332 1.00 55.81 102 PRO A O 1
ATOM 742 N N . VAL A 1 103 ? 25.290 -0.474 -10.490 1.00 65.56 103 VAL A N 1
ATOM 743 C CA . VAL A 1 103 ? 24.298 -0.514 -9.419 1.00 65.56 103 VAL A CA 1
ATOM 744 C C . VAL A 1 103 ? 22.930 -0.618 -10.079 1.00 65.56 103 VAL A C 1
ATOM 746 O O . VAL A 1 103 ? 22.489 0.274 -10.812 1.00 65.56 103 VAL A O 1
ATOM 749 N N . LEU A 1 104 ? 22.268 -1.757 -9.875 1.00 68.12 104 LEU A N 1
ATOM 750 C CA . LEU A 1 104 ? 20.922 -1.965 -10.382 1.00 68.12 104 LEU A CA 1
ATOM 751 C C . LEU A 1 104 ? 20.002 -0.981 -9.675 1.00 68.12 104 LEU A C 1
ATOM 753 O O . LEU A 1 104 ? 19.804 -1.061 -8.467 1.00 68.12 104 LEU A O 1
ATOM 757 N N . LYS A 1 105 ? 19.436 -0.059 -10.447 1.00 73.25 105 LYS A N 1
ATOM 758 C CA . LYS A 1 105 ? 18.523 0.951 -9.924 1.00 73.25 105 LYS A CA 1
ATOM 759 C C . LYS A 1 105 ? 17.271 0.280 -9.370 1.00 73.25 105 LYS A C 1
ATOM 761 O O . LYS A 1 105 ? 16.734 -0.658 -9.969 1.00 73.25 105 LYS A O 1
ATOM 766 N N . GLN A 1 106 ? 1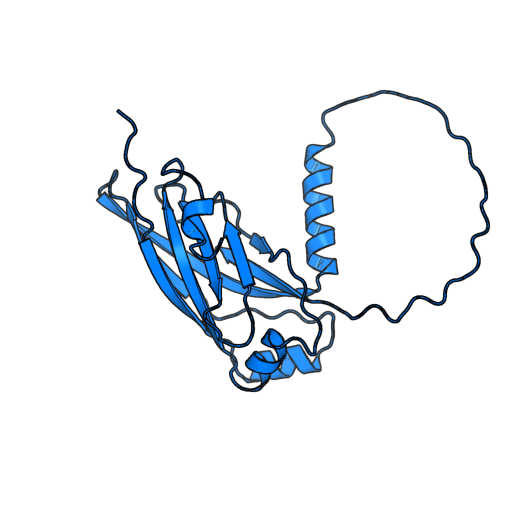6.845 0.764 -8.214 1.00 88.69 106 GLN A N 1
ATOM 767 C CA . GLN A 1 106 ? 15.920 0.077 -7.329 1.00 88.69 106 GLN A CA 1
ATOM 768 C C . GLN A 1 106 ? 14.779 1.002 -6.913 1.00 88.69 106 GLN A C 1
ATOM 770 O O . GLN A 1 106 ? 14.992 2.174 -6.611 1.00 88.6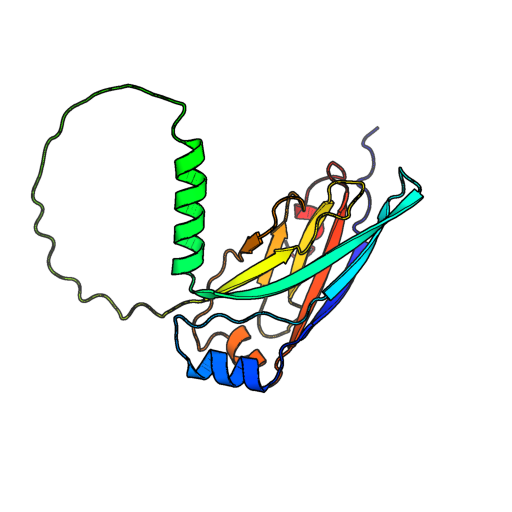9 106 GLN A O 1
ATOM 775 N N . HIS A 1 107 ? 13.571 0.451 -6.854 1.00 93.25 107 HIS A N 1
ATOM 776 C CA . HIS A 1 107 ? 12.389 1.097 -6.297 1.00 93.25 107 HIS A CA 1
ATOM 777 C C . HIS A 1 107 ? 12.030 0.473 -4.953 1.00 93.25 107 HIS A C 1
ATOM 779 O O . HIS A 1 107 ? 12.209 -0.727 -4.759 1.00 93.25 107 HIS A O 1
ATOM 785 N N . ARG A 1 108 ? 11.460 1.258 -4.045 1.00 94.00 108 ARG A N 1
ATOM 786 C CA . ARG A 1 108 ? 10.759 0.751 -2.863 1.00 94.00 108 ARG A CA 1
ATOM 787 C C . ARG A 1 108 ? 9.259 0.827 -3.082 1.00 94.00 108 ARG A C 1
ATOM 789 O O . ARG A 1 108 ? 8.755 1.732 -3.756 1.00 94.00 108 ARG A O 1
ATOM 796 N N . LEU A 1 109 ? 8.551 -0.128 -2.492 1.00 94.88 109 LEU A N 1
ATOM 797 C CA . LEU A 1 109 ? 7.107 -0.058 -2.371 1.00 94.88 109 LEU A CA 1
ATOM 798 C C . LEU A 1 109 ? 6.779 0.765 -1.136 1.00 94.88 109 LEU A C 1
ATOM 800 O O . LEU A 1 109 ? 7.248 0.459 -0.047 1.00 94.88 109 LEU A O 1
ATOM 804 N N . VAL A 1 110 ? 5.983 1.808 -1.306 1.00 95.00 110 VAL A N 1
ATOM 805 C CA . VAL A 1 110 ? 5.666 2.756 -0.245 1.00 95.00 110 VAL A CA 1
ATOM 806 C C . VAL A 1 110 ? 4.164 2.779 -0.037 1.00 95.00 110 VAL A C 1
ATOM 808 O O . VAL A 1 110 ? 3.401 3.055 -0.956 1.00 95.00 110 VAL A O 1
ATOM 811 N N . LEU A 1 111 ? 3.722 2.485 1.175 1.00 94.62 111 LEU A N 1
ATOM 812 C CA . LEU A 1 111 ? 2.349 2.682 1.599 1.00 94.62 111 LEU A CA 1
ATOM 813 C C . LEU A 1 111 ? 2.199 4.077 2.178 1.00 94.62 111 LEU A C 1
ATOM 815 O O . LEU A 1 111 ? 2.871 4.434 3.141 1.00 94.62 111 LEU A O 1
ATOM 819 N N . GLN A 1 112 ? 1.287 4.844 1.599 1.00 94.56 112 GLN A N 1
ATOM 820 C CA . GLN A 1 112 ? 0.902 6.151 2.097 1.00 94.56 112 GLN A CA 1
ATOM 821 C C . GLN A 1 112 ? -0.499 6.074 2.698 1.00 94.56 112 GLN A C 1
ATOM 823 O O . GLN A 1 112 ? -1.461 5.728 2.004 1.00 94.56 112 GLN A O 1
ATOM 828 N N . LEU A 1 113 ? -0.617 6.443 3.968 1.00 92.00 113 LEU A N 1
ATOM 829 C CA . LEU A 1 113 ? -1.892 6.669 4.627 1.00 92.00 113 LEU A CA 1
ATOM 830 C C . LEU A 1 113 ? -2.390 8.085 4.318 1.00 92.00 113 LEU A C 1
ATOM 832 O O . LEU A 1 113 ? -1.648 9.062 4.420 1.00 92.00 113 LEU A O 1
ATOM 836 N N . VAL A 1 114 ? -3.652 8.202 3.910 1.00 90.12 114 VAL A N 1
ATOM 837 C CA . VAL A 1 114 ? -4.246 9.462 3.450 1.00 90.12 114 VAL A CA 1
ATOM 838 C C . VAL A 1 114 ? -5.371 9.892 4.388 1.00 90.12 114 VAL A C 1
ATOM 840 O O . VAL A 1 114 ? -6.455 9.308 4.397 1.00 90.12 114 VAL A O 1
ATOM 843 N N . GLY A 1 115 ? -5.144 10.990 5.106 1.00 80.00 115 GLY A N 1
ATOM 844 C CA . GLY A 1 115 ? -6.085 11.532 6.089 1.00 80.00 115 GLY A CA 1
ATOM 845 C C . GLY A 1 115 ? -5.836 11.005 7.504 1.00 80.00 115 GLY A C 1
ATOM 846 O O . GLY A 1 115 ? -5.008 10.124 7.708 1.00 80.00 115 GLY A O 1
ATOM 847 N N . LYS A 1 116 ? -6.533 11.591 8.484 1.00 69.56 116 LYS A N 1
ATOM 848 C CA . LYS A 1 116 ? -6.377 11.305 9.921 1.00 69.56 116 LYS A CA 1
ATOM 849 C C . LYS A 1 116 ? -7.739 11.122 10.599 1.00 69.56 116 LYS A C 1
ATOM 851 O O . LYS A 1 116 ? -8.034 11.784 11.584 1.00 69.56 116 LYS A O 1
ATOM 856 N N . ASN A 1 117 ? -8.593 10.280 10.023 1.00 69.81 117 ASN A N 1
ATOM 857 C CA . ASN A 1 117 ? -9.947 10.060 10.535 1.00 69.81 117 ASN A CA 1
ATOM 858 C C . ASN A 1 117 ? -10.020 8.691 11.210 1.00 69.81 117 ASN A C 1
ATOM 860 O O . ASN A 1 117 ? -10.668 7.785 10.688 1.00 69.81 117 ASN A O 1
ATOM 864 N N . THR A 1 118 ? -9.293 8.543 12.314 1.00 87.44 118 THR A N 1
ATOM 865 C CA . THR A 1 118 ? -9.428 7.389 13.200 1.00 87.44 118 THR A CA 1
ATOM 866 C C . THR A 1 118 ? -9.582 7.877 14.632 1.00 87.44 118 THR A C 1
ATOM 868 O O . THR A 1 118 ? -8.832 8.755 15.061 1.00 87.44 118 THR A O 1
ATOM 871 N N . SER A 1 119 ? -10.567 7.335 15.335 1.00 89.25 119 SER A N 1
ATOM 872 C CA . SER A 1 119 ? -10.806 7.534 16.765 1.00 89.25 119 SER A CA 1
ATOM 873 C C . SER A 1 119 ? -9.684 6.925 17.608 1.00 89.25 119 SER A C 1
ATOM 875 O O . SER A 1 119 ?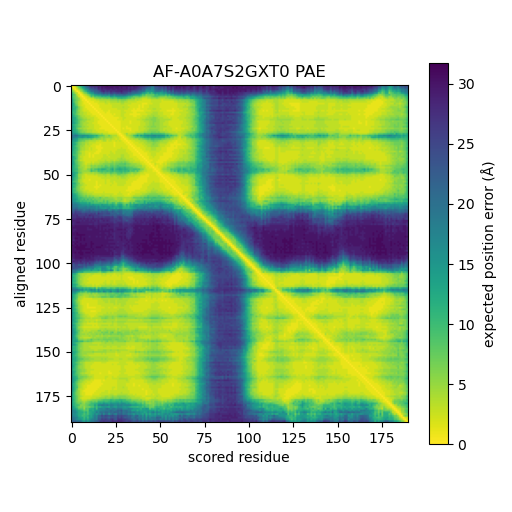 -9.313 7.473 18.642 1.00 89.25 119 SER A O 1
ATOM 877 N N . GLN A 1 120 ? -9.048 5.859 17.113 1.00 90.50 120 GLN A N 1
ATOM 878 C CA . GLN A 1 120 ? -7.955 5.177 17.805 1.00 90.50 120 GLN A CA 1
ATOM 879 C C . GLN A 1 120 ? -6.712 4.950 16.930 1.00 90.50 120 GLN A C 1
ATOM 881 O O . GLN A 1 120 ? -6.688 5.217 15.722 1.00 90.50 120 GLN A O 1
ATOM 886 N N . VAL A 1 121 ? -5.643 4.462 17.567 1.00 91.56 121 VAL A N 1
ATOM 887 C CA . VAL A 1 121 ? -4.397 4.066 16.898 1.00 91.56 121 VAL A CA 1
ATOM 888 C C . VAL A 1 121 ? -4.492 2.607 16.467 1.00 91.56 121 VAL A C 1
ATOM 890 O O . VAL A 1 121 ? -4.931 1.743 17.229 1.00 91.56 121 VAL A O 1
ATOM 893 N N . TYR A 1 122 ? -4.047 2.330 15.243 1.00 91.62 122 TYR A N 1
ATOM 894 C CA . TYR A 1 122 ? -4.024 0.986 14.682 1.00 91.62 122 TYR A CA 1
ATOM 895 C C . TYR A 1 122 ? -2.616 0.543 14.298 1.00 91.62 122 TYR A C 1
ATOM 897 O O . TYR A 1 122 ? -1.864 1.259 13.634 1.00 91.62 122 TYR A O 1
ATOM 905 N N . MET A 1 123 ? -2.333 -0.713 14.617 1.00 91.38 123 MET A N 1
ATOM 906 C CA . MET A 1 123 ? -1.282 -1.519 14.022 1.00 91.38 123 MET A CA 1
ATOM 907 C C . MET A 1 123 ? -1.785 -2.139 12.715 1.00 91.38 123 MET A C 1
ATOM 909 O O . MET A 1 123 ? -2.861 -2.745 12.676 1.00 91.38 123 MET A O 1
ATOM 913 N N . LEU A 1 124 ? -1.000 -2.036 11.641 1.00 91.44 124 LEU A N 1
ATOM 914 C CA . LEU A 1 124 ? -1.346 -2.578 10.326 1.00 91.44 124 LEU A CA 1
ATOM 915 C C . LEU A 1 124 ? -0.253 -3.514 9.800 1.00 91.44 124 LEU A C 1
ATOM 917 O O . LEU A 1 124 ? 0.945 -3.307 9.996 1.00 91.44 124 LEU A O 1
ATOM 921 N N . SER A 1 125 ? -0.659 -4.538 9.058 1.00 91.88 125 SER A N 1
ATOM 922 C CA . SER A 1 125 ? 0.253 -5.364 8.270 1.00 91.88 125 SER A CA 1
ATOM 923 C C . SER A 1 125 ? -0.297 -5.557 6.868 1.00 91.88 125 SER A C 1
ATOM 925 O O . SER A 1 125 ? -1.470 -5.873 6.693 1.00 91.88 125 SER A O 1
ATOM 927 N N . PHE A 1 126 ? 0.565 -5.374 5.875 1.00 93.06 126 PHE A N 1
ATOM 928 C CA . PHE A 1 126 ? 0.250 -5.541 4.466 1.00 93.06 126 PHE A CA 1
ATOM 929 C C . PHE A 1 126 ? 1.081 -6.679 3.908 1.00 93.06 126 PHE A C 1
ATOM 931 O O . PHE A 1 126 ? 2.301 -6.688 4.062 1.00 93.06 126 PHE A O 1
ATOM 938 N N . HIS A 1 127 ? 0.421 -7.609 3.232 1.00 92.56 127 HIS A N 1
ATOM 939 C CA . HIS A 1 127 ? 1.061 -8.749 2.598 1.00 92.56 127 HIS A CA 1
ATOM 940 C C . HIS A 1 127 ? 0.547 -8.908 1.171 1.00 92.56 127 HIS A C 1
ATOM 942 O O . HIS A 1 127 ? -0.660 -8.986 0.954 1.00 92.56 127 HIS A O 1
ATOM 948 N N . THR A 1 128 ? 1.434 -8.948 0.181 1.00 93.62 128 THR A N 1
ATOM 949 C CA . THR A 1 128 ? 1.015 -9.169 -1.212 1.00 93.62 128 THR A CA 1
ATOM 950 C C . THR A 1 128 ? 0.423 -10.559 -1.401 1.00 93.62 128 THR A C 1
ATOM 952 O O . THR A 1 128 ? 1.035 -11.550 -1.019 1.00 93.62 128 THR A O 1
ATOM 955 N N . VAL A 1 129 ? -0.713 -10.646 -2.088 1.00 93.31 129 VAL A N 1
ATOM 956 C CA . VAL A 1 129 ? -1.316 -11.922 -2.492 1.00 93.31 129 VAL A CA 1
ATOM 957 C C . VAL A 1 129 ? -0.884 -12.215 -3.925 1.00 93.31 129 VAL A C 1
ATOM 959 O O . VAL A 1 129 ? -1.534 -11.796 -4.883 1.00 93.31 129 VAL A O 1
ATOM 962 N N . SER A 1 130 ? 0.255 -12.887 -4.073 1.00 89.81 130 SER A N 1
ATOM 963 C CA . SER A 1 130 ? 0.834 -13.245 -5.369 1.00 89.81 130 SER A CA 1
ATOM 964 C C . SER A 1 130 ? 1.627 -14.552 -5.262 1.00 89.81 130 SER A C 1
ATOM 966 O O . SER A 1 130 ? 2.328 -14.750 -4.271 1.00 89.81 130 SER A O 1
ATOM 968 N N . PRO A 1 131 ? 1.559 -15.445 -6.267 1.00 87.62 131 PRO A N 1
ATOM 969 C CA . PRO A 1 131 ? 2.358 -16.669 -6.278 1.00 87.62 131 PRO A CA 1
ATOM 970 C C . PRO A 1 131 ? 3.826 -16.433 -6.673 1.00 87.62 131 PRO A C 1
ATOM 972 O O . PRO A 1 131 ? 4.639 -17.339 -6.530 1.00 87.62 131 PRO A O 1
ATOM 975 N N . VAL A 1 132 ? 4.170 -15.253 -7.207 1.00 89.88 132 VAL A N 1
ATOM 976 C CA . VAL A 1 132 ? 5.483 -14.984 -7.836 1.00 89.88 132 VAL A CA 1
ATOM 977 C C . VAL A 1 132 ? 6.347 -13.968 -7.087 1.00 89.88 132 VAL A C 1
ATOM 979 O O . VAL A 1 132 ? 7.519 -13.804 -7.412 1.00 89.88 132 VAL A O 1
ATOM 982 N N . TYR A 1 133 ? 5.789 -13.262 -6.105 1.00 90.19 133 TYR A N 1
ATOM 983 C CA . TYR A 1 133 ? 6.534 -12.371 -5.216 1.00 90.19 133 TYR A CA 1
ATOM 984 C C . TYR A 1 133 ? 5.79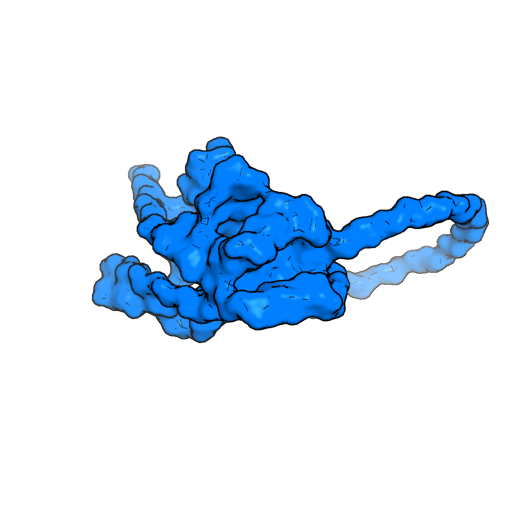3 -12.213 -3.893 1.00 90.19 133 TYR A C 1
ATOM 986 O O . TYR A 1 133 ? 4.566 -12.291 -3.848 1.00 90.19 133 TYR A O 1
ATOM 994 N N . GLN A 1 134 ? 6.547 -11.935 -2.834 1.00 90.69 134 GLN A N 1
ATOM 995 C CA . GLN A 1 134 ? 6.010 -11.628 -1.516 1.00 90.69 134 GLN A CA 1
ATOM 996 C C . GLN A 1 134 ? 6.646 -10.340 -1.006 1.00 90.69 134 GLN A C 1
ATOM 998 O O . GLN A 1 134 ? 7.865 -10.210 -0.991 1.00 90.69 134 GLN A O 1
ATOM 1003 N N . VAL A 1 135 ? 5.812 -9.381 -0.618 1.00 91.06 135 VAL A N 1
ATOM 1004 C CA . VAL A 1 135 ? 6.229 -8.135 0.027 1.00 91.06 135 VAL A CA 1
ATOM 1005 C C . VAL A 1 135 ? 5.412 -7.972 1.293 1.00 91.06 135 VAL A C 1
ATOM 1007 O O . VAL A 1 135 ? 4.189 -8.147 1.277 1.00 91.06 135 VAL A O 1
ATOM 1010 N N . HIS A 1 136 ? 6.103 -7.642 2.380 1.00 90.38 136 HIS A N 1
ATOM 1011 C CA . HIS A 1 136 ? 5.510 -7.446 3.692 1.00 90.38 136 HIS A CA 1
ATOM 1012 C C . HIS A 1 136 ? 5.833 -6.044 4.187 1.00 90.38 136 HIS A C 1
ATOM 1014 O O . HIS A 1 136 ? 6.998 -5.669 4.299 1.00 90.38 136 HIS A O 1
ATOM 1020 N N . ILE A 1 137 ? 4.803 -5.281 4.542 1.00 90.62 137 ILE A N 1
ATOM 1021 C CA . ILE A 1 137 ? 4.977 -3.995 5.215 1.00 90.62 137 ILE A CA 1
ATOM 1022 C C . ILE A 1 137 ? 4.285 -4.065 6.564 1.00 90.62 137 ILE A C 1
ATOM 1024 O O . ILE A 1 137 ? 3.123 -4.455 6.680 1.00 90.62 137 ILE A O 1
ATOM 1028 N N . LYS A 1 138 ? 5.046 -3.717 7.594 1.00 89.12 138 LYS A N 1
ATOM 1029 C CA . LYS A 1 138 ? 4.620 -3.689 8.985 1.00 89.12 138 LYS A CA 1
ATOM 1030 C C . LYS A 1 138 ? 4.528 -2.235 9.416 1.00 89.12 138 LYS A C 1
ATOM 1032 O O . LYS A 1 138 ? 5.502 -1.498 9.309 1.00 89.12 138 LYS A O 1
ATOM 1037 N N . VAL A 1 139 ? 3.352 -1.852 9.882 1.00 88.12 139 VAL A N 1
ATOM 1038 C CA . VAL A 1 139 ? 3.012 -0.500 10.303 1.00 88.12 139 VAL A CA 1
ATOM 1039 C C . VAL A 1 139 ? 2.667 -0.564 11.788 1.00 88.12 139 VAL A C 1
ATOM 1041 O O . VAL A 1 139 ? 1.586 -1.038 12.133 1.00 88.12 139 VAL A O 1
ATOM 1044 N N . PRO A 1 140 ? 3.579 -0.156 12.680 1.00 83.69 140 PRO A N 1
ATOM 1045 C CA . PRO A 1 140 ? 3.324 -0.228 14.116 1.00 83.69 140 PRO A CA 1
ATOM 1046 C C . PRO A 1 140 ? 2.309 0.821 14.590 1.00 83.69 140 PRO A C 1
ATOM 1048 O O . PRO A 1 140 ? 1.611 0.583 15.561 1.00 83.69 140 PRO A O 1
ATOM 1051 N N . ASP A 1 141 ? 2.211 1.961 13.908 1.00 88.44 141 ASP A N 1
ATOM 1052 C CA . ASP A 1 141 ? 1.360 3.079 14.322 1.00 88.44 141 ASP A CA 1
ATOM 1053 C C . ASP A 1 141 ? 0.864 3.822 13.087 1.00 88.44 141 ASP A C 1
ATOM 1055 O O . ASP A 1 141 ? 1.669 4.500 12.447 1.00 88.44 141 ASP A O 1
ATOM 1059 N N . ASN A 1 142 ? -0.434 3.715 12.773 1.00 87.94 142 ASN A N 1
ATOM 1060 C CA . ASN A 1 142 ? -1.103 4.355 11.632 1.00 87.94 142 ASN A CA 1
ATOM 1061 C C . ASN A 1 142 ? -1.033 5.897 11.621 1.00 87.94 142 ASN A C 1
ATOM 1063 O O . ASN A 1 142 ? -1.401 6.512 10.627 1.00 87.94 142 ASN A O 1
ATOM 1067 N N . ARG A 1 143 ? -0.568 6.568 12.677 1.00 87.31 143 ARG A N 1
ATOM 1068 C CA . ARG A 1 143 ? -0.375 8.030 12.659 1.00 87.31 143 ARG A CA 1
ATOM 1069 C C . ARG A 1 143 ? 0.817 8.450 11.804 1.00 87.31 143 ARG A C 1
ATOM 1071 O O . ARG A 1 143 ? 0.878 9.606 11.374 1.00 87.31 143 ARG A O 1
ATOM 1078 N N . MET A 1 144 ? 1.749 7.535 11.541 1.00 86.06 144 MET A N 1
ATOM 1079 C CA . MET A 1 144 ? 2.816 7.761 10.572 1.00 86.06 144 MET A CA 1
ATOM 1080 C C . MET A 1 144 ? 2.230 7.693 9.146 1.00 86.06 144 MET A C 1
ATOM 1082 O O . MET A 1 144 ? 1.571 6.735 8.772 1.00 86.06 144 MET A O 1
ATOM 1086 N N . PRO A 1 145 ? 2.407 8.708 8.296 1.00 84.94 145 PRO A N 1
ATOM 1087 C CA . PRO A 1 145 ? 1.683 8.749 7.026 1.00 84.94 145 PRO A CA 1
ATOM 1088 C C . PRO A 1 145 ? 2.322 7.905 5.915 1.00 84.94 145 PRO A C 1
ATOM 1090 O O . PRO A 1 145 ? 1.693 7.717 4.877 1.00 84.94 145 PRO A O 1
ATOM 1093 N N . ILE A 1 146 ? 3.571 7.455 6.068 1.00 91.19 146 ILE A N 1
ATOM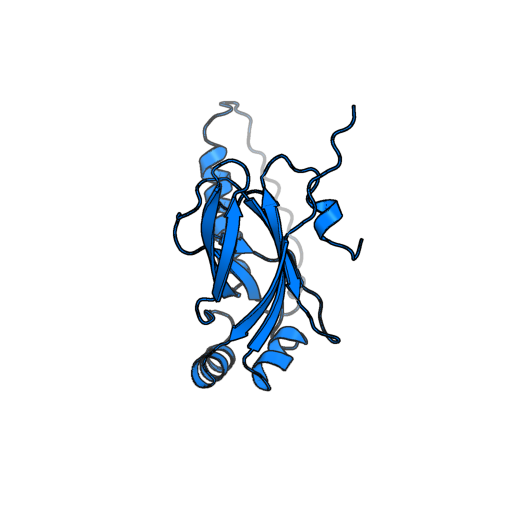 1094 C CA . ILE A 1 146 ? 4.362 6.838 4.996 1.00 91.19 146 ILE A CA 1
ATOM 1095 C C . ILE A 1 146 ? 5.168 5.664 5.557 1.00 91.19 146 ILE A C 1
ATOM 1097 O O . ILE A 1 146 ? 5.858 5.814 6.562 1.00 91.19 146 ILE A O 1
ATOM 1101 N N . TYR A 1 147 ? 5.119 4.517 4.875 1.00 90.81 147 TYR A N 1
ATOM 1102 C CA . TYR A 1 147 ? 5.868 3.310 5.233 1.00 90.81 147 TYR A CA 1
ATOM 1103 C C . TYR A 1 147 ? 6.438 2.646 3.994 1.00 90.81 147 TYR A C 1
ATOM 1105 O O . TYR A 1 147 ? 5.695 2.273 3.088 1.00 90.81 147 TYR A O 1
ATOM 1113 N N . ALA A 1 148 ? 7.748 2.448 3.967 1.00 91.56 148 ALA A N 1
ATOM 1114 C CA . ALA A 1 148 ? 8.415 1.765 2.872 1.00 91.56 148 ALA A CA 1
ATOM 1115 C C . ALA A 1 148 ? 8.618 0.272 3.166 1.00 91.56 148 ALA A C 1
ATOM 1117 O O . ALA A 1 148 ? 8.784 -0.143 4.315 1.00 91.56 148 ALA A O 1
ATOM 1118 N N . SER A 1 149 ? 8.644 -0.538 2.109 1.00 92.06 149 SER A N 1
ATOM 1119 C CA . SER A 1 149 ? 9.141 -1.908 2.152 1.00 92.06 149 SER A CA 1
ATOM 1120 C C . SER A 1 149 ? 10.617 -1.926 2.535 1.00 92.06 149 SER A C 1
ATOM 1122 O O . SER A 1 149 ? 11.396 -1.045 2.151 1.00 92.06 149 SER A O 1
ATOM 1124 N N . ARG A 1 150 ? 11.016 -2.973 3.260 1.00 87.88 150 ARG A N 1
ATOM 1125 C CA . ARG A 1 150 ? 12.433 -3.230 3.547 1.00 87.88 150 ARG A CA 1
ATOM 1126 C C . ARG A 1 150 ? 13.170 -3.631 2.279 1.00 87.88 150 ARG A C 1
ATOM 1128 O O . ARG A 1 150 ? 14.316 -3.237 2.078 1.00 87.88 150 ARG A O 1
ATOM 1135 N N . GLU A 1 151 ? 12.486 -4.380 1.427 1.00 89.56 151 GLU A N 1
ATOM 1136 C CA . GLU A 1 151 ? 12.981 -4.840 0.145 1.00 89.56 151 GLU A CA 1
ATOM 1137 C C . GLU A 1 151 ? 12.996 -3.705 -0.877 1.00 89.56 151 GLU A C 1
ATOM 1139 O O . GLU A 1 151 ? 12.168 -2.785 -0.853 1.00 89.56 151 GLU A O 1
ATOM 1144 N N . THR A 1 152 ? 13.930 -3.825 -1.809 1.00 91.69 152 THR A N 1
ATOM 1145 C CA . THR A 1 152 ? 14.054 -2.986 -2.989 1.00 91.69 152 THR A CA 1
ATOM 1146 C C . THR A 1 152 ? 13.845 -3.821 -4.250 1.00 91.69 152 THR A C 1
ATOM 1148 O O . THR A 1 152 ? 14.133 -5.018 -4.297 1.00 91.69 152 THR A O 1
ATOM 1151 N N . PHE A 1 153 ? 13.326 -3.193 -5.301 1.00 91.75 153 PHE A N 1
ATOM 1152 C CA . PHE A 1 153 ? 12.877 -3.868 -6.513 1.00 91.75 153 PHE A CA 1
ATOM 1153 C C . PHE A 1 153 ? 13.549 -3.254 -7.735 1.00 91.75 153 PHE A C 1
ATOM 1155 O O . PHE A 1 153 ? 13.300 -2.103 -8.083 1.00 91.75 153 PHE A O 1
ATOM 1162 N N . HIS A 1 154 ? 14.387 -4.028 -8.416 1.00 90.44 154 HIS A N 1
ATOM 1163 C CA . HIS A 1 154 ? 14.934 -3.635 -9.714 1.00 90.44 154 HIS A CA 1
ATOM 1164 C C . HIS A 1 154 ? 13.917 -3.888 -10.839 1.00 90.44 154 HIS A C 1
ATOM 1166 O O . HIS A 1 154 ? 12.987 -4.681 -10.695 1.00 90.44 154 HIS A O 1
ATOM 1172 N N . GLN A 1 155 ? 14.134 -3.288 -12.011 1.00 87.19 155 GLN A N 1
ATOM 1173 C CA . GLN A 1 155 ? 13.210 -3.310 -13.164 1.00 87.19 155 GLN A CA 1
ATOM 1174 C C . GLN A 1 155 ? 12.795 -4.692 -13.717 1.00 87.19 155 GLN A C 1
ATOM 1176 O O . GLN A 1 155 ? 11.867 -4.778 -14.528 1.00 87.19 155 GLN A O 1
ATOM 1181 N N . TRP A 1 156 ? 13.490 -5.766 -13.339 1.00 89.12 156 TRP A N 1
ATOM 1182 C CA . TRP A 1 156 ? 13.185 -7.143 -13.758 1.00 89.12 156 TRP A CA 1
ATOM 1183 C C . TRP A 1 156 ? 12.583 -7.984 -12.631 1.00 89.12 156 TRP A C 1
ATOM 1185 O O . TRP A 1 156 ? 12.309 -9.163 -12.832 1.00 89.12 156 TRP A O 1
ATOM 1195 N N . HIS A 1 157 ? 12.362 -7.392 -11.457 1.00 91.81 157 HIS A N 1
ATOM 1196 C CA . HIS A 1 157 ? 11.729 -8.072 -10.341 1.00 91.81 157 HIS A CA 1
ATOM 1197 C C . HIS A 1 157 ? 10.297 -8.510 -10.720 1.00 91.81 157 HIS A C 1
ATOM 1199 O O . HIS A 1 157 ? 9.587 -7.731 -11.372 1.00 91.81 157 HIS A O 1
ATOM 1205 N N . PRO A 1 158 ? 9.825 -9.700 -10.291 1.00 93.81 158 PRO A N 1
ATOM 1206 C CA . PRO A 1 158 ? 8.494 -10.209 -10.638 1.00 93.81 158 PRO A CA 1
ATOM 1207 C C . PRO A 1 158 ? 7.340 -9.250 -10.318 1.00 93.81 158 PRO A C 1
ATOM 1209 O O . PRO A 1 158 ? 6.353 -9.225 -11.044 1.00 93.81 158 PRO A O 1
ATOM 1212 N N . LEU A 1 159 ? 7.482 -8.419 -9.281 1.00 93.12 159 LEU A N 1
ATOM 1213 C CA . LEU A 1 159 ? 6.527 -7.350 -8.957 1.00 93.12 159 LEU A CA 1
ATOM 1214 C C . LEU A 1 159 ? 6.399 -6.319 -10.086 1.00 93.12 159 LEU A C 1
ATOM 1216 O O . LEU A 1 159 ? 5.296 -5.973 -10.490 1.00 93.12 159 LEU A O 1
ATOM 1220 N N . LEU A 1 160 ? 7.513 -5.812 -10.619 1.00 92.44 160 LEU A N 1
ATOM 1221 C CA . LEU A 1 160 ? 7.461 -4.828 -11.705 1.00 92.44 160 LEU A CA 1
ATOM 1222 C C . LEU A 1 160 ? 7.076 -5.488 -13.034 1.00 92.44 160 LEU A C 1
ATOM 1224 O O . LEU A 1 160 ? 6.408 -4.870 -13.862 1.00 92.44 160 LEU A O 1
ATOM 1228 N N . ALA A 1 161 ? 7.447 -6.756 -13.225 1.00 92.38 161 ALA A N 1
ATOM 1229 C CA . ALA A 1 161 ? 7.002 -7.544 -14.366 1.00 92.38 161 ALA A CA 1
ATOM 1230 C C . ALA A 1 161 ? 5.483 -7.792 -14.346 1.00 92.38 161 ALA A C 1
ATOM 1232 O O . ALA A 1 161 ? 4.850 -7.686 -15.395 1.00 92.38 161 ALA A O 1
ATOM 1233 N N . SER A 1 162 ? 4.881 -8.064 -13.182 1.00 93.31 162 SER A N 1
ATOM 1234 C CA . SER A 1 162 ? 3.430 -8.256 -13.074 1.00 93.31 162 SER A CA 1
ATOM 1235 C C . SER A 1 162 ? 2.664 -6.971 -13.376 1.00 93.31 162 SER A C 1
ATOM 1237 O O . SER A 1 162 ? 1.663 -7.017 -14.083 1.00 93.31 162 SER A O 1
ATOM 1239 N N . LEU A 1 163 ? 3.169 -5.812 -12.941 1.00 93.31 163 LEU A N 1
ATOM 1240 C CA . LEU A 1 163 ? 2.528 -4.524 -13.218 1.00 93.31 163 LEU A CA 1
ATOM 1241 C C . LEU A 1 163 ? 2.487 -4.179 -14.712 1.00 93.31 163 LEU A C 1
ATOM 1243 O O . LEU A 1 163 ? 1.552 -3.510 -15.148 1.00 93.31 163 LEU A O 1
ATOM 1247 N N . ARG A 1 164 ? 3.449 -4.669 -15.511 1.00 91.62 164 ARG A N 1
ATOM 1248 C CA . ARG A 1 164 ? 3.440 -4.512 -16.981 1.00 91.62 164 ARG A CA 1
ATOM 1249 C C . ARG A 1 164 ? 2.256 -5.202 -17.640 1.00 91.62 164 ARG A C 1
ATOM 1251 O O . ARG A 1 164 ? 1.768 -4.712 -18.652 1.00 91.62 164 ARG A O 1
ATOM 1258 N N . THR A 1 165 ? 1.847 -6.353 -17.114 1.00 92.00 165 THR A N 1
ATOM 1259 C CA . THR A 1 165 ? 0.768 -7.157 -17.699 1.00 92.00 165 THR A CA 1
ATOM 1260 C C . THR A 1 165 ? -0.574 -6.828 -17.066 1.00 92.00 165 THR A C 1
ATOM 1262 O O . THR A 1 165 ? -1.587 -6.781 -17.754 1.00 92.00 165 THR A O 1
ATOM 1265 N N . THR A 1 166 ? -0.588 -6.589 -15.757 1.00 94.25 166 THR A N 1
ATOM 1266 C CA . THR A 1 166 ? -1.775 -6.239 -14.985 1.00 94.25 166 THR A CA 1
ATOM 1267 C C . THR A 1 166 ? -1.415 -5.098 -14.033 1.00 94.25 166 THR A C 1
ATOM 1269 O O . THR A 1 166 ? -0.743 -5.355 -13.034 1.00 94.25 166 THR A O 1
ATOM 1272 N N . PRO A 1 167 ? -1.874 -3.853 -14.269 1.00 95.88 167 PRO A N 1
ATOM 1273 C CA . PRO A 1 167 ? -1.550 -2.688 -13.441 1.00 95.88 167 PRO A CA 1
ATOM 1274 C C . PRO A 1 167 ? -2.342 -2.701 -12.120 1.00 95.88 167 PRO A C 1
ATOM 1276 O O . PRO A 1 167 ? -3.081 -1.774 -11.788 1.00 95.88 167 PRO A O 1
ATOM 1279 N N . ARG A 1 168 ? -2.234 -3.799 -11.369 1.00 96.38 168 ARG A N 1
ATOM 1280 C CA . ARG A 1 168 ? -2.945 -4.062 -10.122 1.00 96.38 168 ARG A CA 1
ATOM 1281 C C . ARG A 1 168 ? -2.080 -4.888 -9.182 1.00 96.38 168 ARG A C 1
ATOM 1283 O O . ARG A 1 168 ? -1.444 -5.853 -9.592 1.00 96.38 168 ARG A O 1
ATOM 1290 N N . MET A 1 169 ? -2.150 -4.564 -7.900 1.00 96.25 169 MET A N 1
ATOM 1291 C CA . MET A 1 169 ? -1.524 -5.300 -6.817 1.00 96.25 169 MET A CA 1
ATOM 1292 C C . MET A 1 169 ? -2.556 -5.637 -5.750 1.00 96.25 169 MET A C 1
ATOM 1294 O O . MET A 1 169 ? -3.152 -4.746 -5.150 1.00 96.25 169 MET A O 1
ATOM 1298 N N . ARG A 1 170 ? -2.738 -6.932 -5.498 1.00 96.38 170 ARG A N 1
ATOM 1299 C CA . ARG A 1 170 ? -3.594 -7.419 -4.420 1.00 96.38 170 ARG A CA 1
ATOM 1300 C C . ARG A 1 170 ? -2.799 -7.556 -3.134 1.00 96.38 170 ARG A C 1
ATOM 1302 O O . ARG A 1 170 ? -1.718 -8.150 -3.146 1.00 96.38 170 ARG A O 1
ATOM 1309 N N . MET A 1 171 ? -3.343 -7.065 -2.029 1.00 95.62 171 MET A N 1
ATOM 1310 C CA . MET A 1 171 ? -2.750 -7.225 -0.705 1.00 95.62 171 MET A CA 1
ATOM 1311 C C . MET A 1 171 ? -3.794 -7.668 0.318 1.00 95.62 171 MET A C 1
ATOM 1313 O O . MET A 1 171 ? -4.948 -7.249 0.275 1.00 95.62 171 MET A O 1
ATOM 1317 N N . LEU A 1 172 ? -3.366 -8.508 1.253 1.00 94.50 172 LEU A N 1
ATOM 1318 C CA . LEU A 1 172 ? -4.044 -8.758 2.511 1.00 94.50 172 LEU A CA 1
ATOM 1319 C C . LEU A 1 172 ? -3.611 -7.673 3.500 1.00 94.50 172 LEU A C 1
ATOM 1321 O O . LEU A 1 172 ? -2.423 -7.550 3.800 1.00 94.50 172 LEU A O 1
ATOM 1325 N N . VAL A 1 173 ? -4.571 -6.899 3.992 1.00 93.50 173 VAL A N 1
ATOM 1326 C CA . VAL A 1 173 ? -4.397 -5.902 5.047 1.00 93.50 173 VAL A CA 1
ATOM 1327 C C . VAL A 1 173 ? -4.953 -6.484 6.330 1.00 93.50 173 VAL A C 1
ATOM 1329 O O . VAL A 1 173 ? -6.114 -6.879 6.389 1.00 93.50 173 VAL A O 1
ATOM 1332 N N . ARG A 1 174 ? -4.127 -6.543 7.362 1.00 92.19 174 ARG A N 1
ATOM 1333 C CA . ARG A 1 174 ? -4.529 -6.938 8.708 1.00 92.19 174 ARG A CA 1
ATOM 1334 C C . ARG A 1 174 ? -4.460 -5.708 9.597 1.00 92.19 174 ARG A C 1
ATOM 1336 O O . ARG A 1 174 ? -3.478 -4.973 9.523 1.00 92.19 174 ARG A O 1
ATOM 1343 N N . VAL A 1 175 ? -5.477 -5.508 10.424 1.00 91.75 175 VAL A N 1
ATOM 1344 C CA . VAL A 1 175 ? -5.624 -4.343 11.303 1.00 91.75 175 VAL A CA 1
ATOM 1345 C C . VAL A 1 175 ? -5.878 -4.812 12.730 1.00 91.75 175 VAL A C 1
ATOM 1347 O O . VAL A 1 175 ? -6.701 -5.702 12.943 1.00 91.75 175 VAL A O 1
ATOM 1350 N N . LYS A 1 176 ? -5.179 -4.216 13.695 1.00 90.12 176 LYS A N 1
ATOM 1351 C CA . LYS A 1 176 ? -5.424 -4.385 15.131 1.00 90.12 176 LYS A CA 1
ATOM 1352 C C . LYS A 1 176 ? -5.371 -3.028 15.835 1.00 90.12 176 LYS A C 1
ATOM 1354 O O . LYS A 1 176 ? -4.560 -2.199 15.423 1.00 90.12 176 LYS A O 1
ATOM 1359 N N . PRO A 1 177 ? -6.175 -2.795 16.883 1.00 90.31 177 PRO A N 1
ATOM 1360 C CA . PRO A 1 177 ? -5.946 -1.679 17.796 1.00 90.31 177 PRO A CA 1
ATOM 1361 C C . PRO A 1 177 ? -4.533 -1.744 18.386 1.00 90.31 177 PRO A C 1
ATOM 1363 O O . PRO A 1 177 ? -4.002 -2.841 18.602 1.00 90.31 177 PRO A O 1
ATOM 1366 N N . ASP A 1 178 ? -3.923 -0.592 18.653 1.00 86.12 178 ASP A N 1
ATOM 1367 C CA . ASP A 1 178 ? -2.681 -0.540 19.428 1.00 86.12 178 ASP A CA 1
ATOM 1368 C C . ASP A 1 178 ? -2.866 -1.216 20.804 1.00 86.12 178 ASP A C 1
ATOM 1370 O O . ASP A 1 178 ? -3.967 -1.274 21.347 1.00 86.12 178 ASP A O 1
ATOM 1374 N N . GLY A 1 179 ? -1.811 -1.829 21.340 1.00 80.75 179 GLY A N 1
ATOM 1375 C CA . GLY A 1 179 ? -1.875 -2.576 22.604 1.00 80.75 179 GLY A CA 1
ATOM 1376 C C . GLY A 1 179 ? -2.557 -3.955 22.543 1.00 80.75 179 GLY A C 1
ATOM 1377 O O . GLY A 1 179 ? -2.471 -4.712 23.507 1.00 80.75 179 GLY A O 1
ATOM 1378 N N . SER A 1 180 ? -3.147 -4.360 21.410 1.00 80.50 180 SER A N 1
ATOM 1379 C CA . SER A 1 180 ? -3.828 -5.665 21.241 1.00 80.50 180 SER A CA 1
ATOM 1380 C C . SER A 1 180 ? -2.892 -6.875 21.018 1.00 80.50 180 SER A C 1
ATOM 1382 O O . SER A 1 180 ? -3.279 -7.865 20.387 1.00 80.50 180 SER A O 1
ATOM 1384 N N . GLY A 1 181 ? -1.651 -6.815 21.508 1.00 75.00 181 GLY A N 1
ATOM 1385 C CA . GLY A 1 181 ? -0.626 -7.855 21.328 1.00 75.00 181 GLY A CA 1
ATOM 1386 C C . GLY A 1 181 ? 0.318 -7.621 20.136 1.00 75.00 181 GLY A C 1
ATOM 1387 O O . GLY A 1 181 ? 0.220 -6.610 19.445 1.00 75.00 181 GLY A O 1
ATOM 1388 N N . PRO A 1 182 ? 1.286 -8.520 19.884 1.00 71.69 182 PRO A N 1
ATOM 1389 C CA . PRO A 1 182 ? 2.386 -8.237 18.969 1.00 71.69 182 PRO A CA 1
ATOM 1390 C C . PRO A 1 182 ? 1.980 -8.293 17.487 1.00 71.69 182 PRO A C 1
ATOM 1392 O O . PRO A 1 182 ? 1.251 -9.171 17.027 1.00 71.69 182 PRO A O 1
ATOM 1395 N N . LEU A 1 183 ? 2.574 -7.396 16.694 1.00 67.56 183 LEU A N 1
ATOM 1396 C CA . LEU A 1 183 ? 2.434 -7.346 15.231 1.00 67.56 183 LEU A CA 1
ATOM 1397 C C . LEU A 1 183 ? 2.968 -8.615 14.530 1.00 67.56 183 LEU A C 1
ATOM 1399 O O . LEU A 1 183 ? 2.625 -8.893 13.380 1.00 67.56 183 LEU A O 1
ATOM 1403 N N . ALA A 1 184 ? 3.838 -9.382 15.200 1.00 62.41 184 ALA A N 1
ATOM 1404 C CA . ALA A 1 184 ? 4.383 -10.640 14.687 1.00 62.41 184 ALA A CA 1
ATOM 1405 C C . ALA A 1 184 ? 3.276 -11.667 14.391 1.00 62.41 184 ALA A C 1
ATOM 1407 O O . ALA A 1 184 ? 3.303 -12.296 13.331 1.00 62.41 184 ALA A O 1
ATOM 1408 N N . ASP A 1 185 ? 2.243 -11.712 15.235 1.00 58.84 185 ASP A N 1
ATOM 1409 C CA . ASP A 1 185 ? 1.091 -12.614 15.103 1.00 58.84 185 ASP A CA 1
ATOM 1410 C C . ASP A 1 185 ? 0.215 -12.269 13.892 1.00 58.84 185 ASP A C 1
ATOM 1412 O O . ASP A 1 185 ? -0.592 -13.072 13.428 1.00 58.84 185 ASP A O 1
ATOM 1416 N N . MET A 1 186 ? 0.383 -11.067 13.336 1.00 64.44 186 MET A N 1
ATOM 1417 C CA . MET A 1 186 ? -0.324 -10.622 12.141 1.00 64.44 186 MET A CA 1
ATOM 1418 C C . MET A 1 186 ? 0.384 -11.031 10.856 1.00 64.44 186 MET A C 1
ATOM 1420 O O . MET A 1 186 ? -0.149 -10.751 9.793 1.00 64.44 186 MET A O 1
ATOM 1424 N N . CYS A 1 187 ? 1.568 -11.647 10.884 1.00 58.12 187 CYS A N 1
ATOM 1425 C CA . CYS A 1 187 ? 2.268 -11.992 9.646 1.00 58.12 187 CYS A CA 1
ATOM 1426 C C . CYS A 1 187 ? 1.826 -13.355 9.095 1.00 58.12 187 CYS A C 1
ATOM 1428 O O . CYS A 1 187 ? 1.743 -13.500 7.880 1.00 58.12 187 CYS A O 1
ATOM 1430 N N . GLY A 1 188 ? 1.451 -14.321 9.945 1.00 55.06 188 GLY A N 1
ATOM 1431 C CA . GLY A 1 188 ? 0.939 -15.646 9.543 1.00 55.06 188 GLY A CA 1
ATOM 1432 C C . GLY A 1 188 ? 1.852 -16.460 8.606 1.00 55.06 188 GLY A C 1
ATOM 1433 O O . GLY A 1 188 ? 1.431 -17.487 8.089 1.00 55.06 188 GLY A O 1
ATOM 1434 N N . CYS A 1 189 ? 3.071 -15.980 8.358 1.00 54.84 189 CYS A N 1
ATOM 1435 C CA . CYS A 1 189 ? 4.054 -16.527 7.423 1.00 54.84 189 CYS A CA 1
ATOM 1436 C C . CYS A 1 189 ? 5.450 -16.602 8.068 1.00 54.84 189 CYS A C 1
ATOM 1438 O O . CYS A 1 189 ? 6.443 -16.693 7.352 1.00 54.84 189 CYS A O 1
ATOM 1440 N N . CYS A 1 190 ? 5.532 -16.479 9.397 1.00 44.19 190 CYS A N 1
ATOM 1441 C CA . CYS A 1 190 ? 6.773 -16.527 10.165 1.00 44.19 190 CYS A CA 1
ATOM 1442 C C . CYS A 1 190 ? 6.683 -17.673 11.164 1.00 44.19 190 CYS A C 1
ATOM 1444 O O . CYS A 1 190 ? 5.675 -17.678 11.905 1.00 44.19 190 CYS A O 1
#

Radius of gyration: 20.56 Å; Cα contacts (8 Å, |Δi|>4): 309; chains: 1; bounding box: 64×35×53 Å

pLDDT: mean 78.53, std 21.19, range [29.31, 97.69]

Nearest PDB structures (foldseek):
  8udl-assembly1_B  TM=2.591E-01  e=1.749E+00  Homo sapiens
  8t7e-assembly1_B  TM=2.379E-01  e=3.008E+00  Homo sapiens
  8inf-assembly1_W  TM=1.965E-01  e=8.434E+00  Homo sapiens
  4n8p-assembly1_A-2  TM=2.546E-01  e=4.398E+00  Ornithorhynchus anatinus

Secondary structure (DSSP, 8-state):
--PPPPPPEEEEEEEE--HHHHHHHHHS-TT--EEPPPEEEEEE-TTT--EEEEEEEEEEEEHHHHHHHHHHHHHTTTTSS------------------------EEEEEEEE-----SS-EEEEEEE--SS---EEEES-TTS-EEEEEEEEETTSHHHHHHHH--EEEEEEEEEETTSS-GGGGTS--

Solvent-accessible surface area (backbone atoms only — not comparable to full-atom values): 11424 Å² total; per-residue (Å²): 129,87,74,79,60,63,76,63,52,74,45,82,46,73,41,36,44,58,65,67,57,50,55,45,34,66,69,63,41,71,81,35,59,50,68,34,47,81,43,75,50,78,43,75,40,80,89,78,73,42,80,25,55,52,30,39,30,51,29,42,34,27,38,68,66,52,54,53,54,51,52,55,59,50,53,73,66,57,78,80,71,78,92,78,91,82,86,91,81,89,78,91,74,90,72,79,84,71,78,75,70,82,76,76,60,36,28,22,49,29,41,33,49,58,81,85,57,53,94,67,58,33,25,38,32,40,34,44,66,53,98,75,47,80,52,65,40,80,39,79,50,61,86,53,47,70,47,64,36,88,61,71,40,38,85,80,34,55,65,56,51,44,38,75,80,42,43,57,47,43,27,40,38,34,38,37,57,59,88,40,64,67,72,71,77,66,62,84,80,126

Mean predicted aligned error: 11.25 Å

Foldseek 3Di:
DPDQQDFWDKDKDKFFDDLVQLVCQLVVDQQRKGKTPKDWDWDQDPVVRDIFIWIKIKMKGWPVVVVVVVVVVVVVVPPPDDDDDDDDDDDDDDDPDPPPDPPQTWIWIKMFIDDDRDPAWKWKWKWWDDPQDIWIWTRLTVVPGMTTTPDIDGCPRVVSVVCNVGRMIIIMMIMDTHPSDDPVVVPVPD

Sequence (190 aa):
AEGAAAPATCFVVDFSWREETIKQFIASGPQASTSSTLVKVDVRNEEEEEWDTLKFRVLLQPAEAIDATADETSAATATASNSGASVAMSDEGESAGAAEAPVLKQHRLVLQLVGKNTSQVYMLSFHTVSPVYQVHIKVPDNRMPIYASRETFHQWHPLLASLRTTPRMRMLVRVKPDGSGPLADMCGCC